Protein AF-A0A7S1BCP9-F1 (afdb_monomer)

Foldseek 3Di:
DPPQAQPLDDDPVVLQVVCCVPPVDDRLCFAAPQWFFCLLCCVFFVQDDVPGDIDGARSVLSSQSVLVLLLLVVQLLVQDPPNPPDVPVVVVVNNPFWDFLAFQQAAALDPDDDDTFTKIKGADPQKDFDPPLNVLVVVVSNHGHSPAAKEAQFWKGFPPWDWAAADPFKIQTLFTADCRMMIGTSNNSVVSNVPDHQHHRNRRSVRVLSNQLVPPDPPDHYHDDSVSCNPRPHNYMYTPAHRIYGPPPPDDPDDDPPDRPSVVDPPRIDGRHDDDD

pLDDT: mean 80.48, std 18.45, range [30.61, 98.31]

Nearest PDB structures (foldseek):
  7f67-assembly1_E  TM=5.103E-01  e=3.924E+00  Homo sapiens

Mean predicted aligned error: 8.77 Å

Secondary structure (DSSP, 8-state):
--TT-----S-HHHHHHHHHHHH-PSPGGGTB-SEE-GGGGTTT-TTS-TT---EEPPHHHHHHHHHHHHHHHHHHHHH-TT------HHHHTT-TT-EEEEEE-BPPSSTT--SPEEEEEEE-TTEEEPTTHHHHHHHHHHHSBTT-SEEEEEEEEETT--EEE-SSSEEEES--EEEEEEEE-HHHHHHHHHTPSB-SSHHHHHHHHHHHTTTT----SSBPPHHHHHT-SS-EEEESS-SEEE------S---TTS-GGGG--TTEEETT----

Solvent-accessible surface area (backbone atoms only — not comparable to full-atom values): 15565 Å² total; per-residue (Å²): 132,67,101,76,64,72,82,41,72,76,54,68,73,53,50,56,48,51,48,41,69,76,65,68,52,74,66,62,63,67,53,35,39,62,55,24,54,61,30,80,45,36,87,71,35,87,70,42,51,75,82,46,61,74,39,75,54,51,56,52,41,50,32,52,35,49,55,52,51,51,50,30,53,50,39,31,55,72,61,36,86,82,56,77,68,72,81,47,66,82,59,50,71,69,54,83,50,76,45,78,73,52,48,20,55,15,71,48,67,59,95,82,64,89,63,64,25,64,28,29,41,40,59,45,96,58,44,42,73,41,88,64,38,72,60,55,48,54,55,34,26,51,60,34,37,35,69,39,19,36,32,41,28,7,50,28,24,36,79,84,47,51,59,30,37,70,54,95,44,34,22,34,52,35,39,43,35,61,68,32,18,30,38,35,24,43,66,22,23,46,54,56,62,75,55,51,44,42,56,44,48,46,34,57,39,49,17,52,50,32,27,58,55,46,63,95,51,89,80,61,88,47,73,58,51,73,72,64,60,51,72,31,87,52,42,47,34,25,41,65,62,45,43,28,39,65,66,79,71,95,76,74,96,76,75,72,89,84,61,64,68,60,84,75,52,74,83,63,56,41,62,61,62,83,65,89,129

Radius of gyration: 18.68 Å; Cα contacts (8 Å, |Δi|>4): 471; chains: 1; bounding box: 44×47×50 Å

Sequence (277 aa):
WGEHAFDGLGGHGEFCRRLRTIHRLPDVSSLVEEKWCPSSLARFDRHIRKDAGRVPLSSSEQACALSHIFSWKGAASCLDPSTTAIWDPIRAEQYVRLCAAGYACGPALTSGASDPAPVCLIMEDDAVLCDRFCERLGALLRELPRDFHLCSLGYARPADAKTGEVSEHLVVPSFQWYLTGYLLSLAGARELLDSLPVVGPVDSWMGLKMYCNWKGRRLGQGKMLCNELKEMPFRCFAAKVPLCSQKLCQTATEGDSSMPTWRKKDTDITYSGGGEV

Organism: NCBI:txid216773

Structure (mmCIF, N/CA/C/O backbone):
data_AF-A0A7S1BCP9-F1
#
_entry.id   AF-A0A7S1BCP9-F1
#
loop_
_atom_site.group_PDB
_atom_site.id
_atom_site.type_symbol
_atom_site.label_atom_id
_atom_site.label_alt_id
_atom_site.label_comp_id
_atom_site.label_asym_id
_atom_site.label_entity_id
_atom_site.label_seq_id
_atom_site.pdbx_PDB_ins_code
_atom_site.Cartn_x
_atom_site.Cartn_y
_atom_site.Cartn_z
_atom_site.occupancy
_atom_site.B_iso_or_equiv
_atom_site.auth_seq_id
_atom_site.auth_comp_id
_atom_site.auth_asym_id
_atom_site.auth_atom_id
_atom_site.pdbx_PDB_model_num
ATOM 1 N N . TRP A 1 1 ? -12.754 -2.932 -19.612 1.00 44.44 1 TRP A N 1
ATOM 2 C CA . TRP A 1 1 ? -11.577 -2.059 -19.490 1.00 44.44 1 TRP A CA 1
ATOM 3 C C . TRP A 1 1 ? -11.975 -0.686 -19.992 1.00 44.44 1 TRP A C 1
ATOM 5 O O . TRP A 1 1 ? -12.304 -0.575 -21.164 1.00 44.44 1 TRP A O 1
ATOM 15 N N . GLY A 1 2 ? -12.083 0.317 -19.115 1.00 41.25 2 GLY A N 1
ATOM 16 C CA . GLY A 1 2 ? -12.258 1.696 -19.586 1.00 41.25 2 GLY A CA 1
ATOM 17 C C . GLY A 1 2 ? -11.031 2.120 -20.399 1.00 41.25 2 GLY A C 1
ATOM 18 O O . GLY A 1 2 ? -9.952 1.561 -20.197 1.00 41.25 2 GLY A O 1
ATOM 19 N N . GLU A 1 3 ? -11.165 3.107 -21.283 1.00 44.62 3 GLU A N 1
ATOM 20 C CA . GLU A 1 3 ? -10.085 3.622 -22.153 1.00 44.62 3 GLU A CA 1
ATOM 21 C C . GLU A 1 3 ? -8.851 4.165 -21.388 1.00 44.62 3 GLU A C 1
ATOM 23 O O . GLU A 1 3 ? -7.855 4.571 -21.986 1.00 44.62 3 GLU A O 1
ATOM 28 N N . HIS A 1 4 ? -8.901 4.153 -20.053 1.00 50.03 4 HIS A N 1
ATOM 29 C CA . HIS A 1 4 ? -7.911 4.703 -19.130 1.00 50.03 4 HIS A CA 1
ATOM 30 C C . HIS A 1 4 ? -7.068 3.647 -18.397 1.00 50.03 4 HIS A C 1
ATOM 32 O O . HIS A 1 4 ? -6.179 4.009 -17.631 1.00 50.03 4 HIS A O 1
ATOM 38 N N . ALA A 1 5 ? -7.326 2.350 -18.598 1.00 54.06 5 ALA A N 1
ATOM 39 C CA . ALA A 1 5 ? -6.517 1.299 -17.983 1.00 54.06 5 ALA A CA 1
ATOM 40 C C . ALA A 1 5 ? -5.217 1.055 -18.771 1.00 54.06 5 ALA A C 1
ATOM 42 O O . ALA A 1 5 ? -5.230 0.926 -19.996 1.00 54.06 5 ALA A O 1
ATOM 43 N N . PHE A 1 6 ? -4.091 0.969 -18.060 1.00 61.00 6 PHE A N 1
ATOM 44 C CA . PHE A 1 6 ? -2.795 0.622 -18.643 1.00 61.00 6 PHE A CA 1
ATOM 45 C C . PHE A 1 6 ? -2.647 -0.900 -18.679 1.00 61.00 6 PHE A C 1
ATOM 47 O O . PHE A 1 6 ? -2.355 -1.520 -17.663 1.00 61.00 6 PHE A O 1
ATOM 54 N N . ASP A 1 7 ? -2.840 -1.499 -19.850 1.00 61.69 7 ASP A N 1
ATOM 55 C CA . ASP A 1 7 ? -2.711 -2.946 -20.078 1.00 61.69 7 ASP A CA 1
ATOM 56 C C . ASP A 1 7 ? -1.250 -3.429 -20.168 1.00 61.69 7 ASP A C 1
ATOM 58 O O . ASP A 1 7 ? -0.987 -4.628 -20.242 1.00 61.69 7 ASP A O 1
ATOM 62 N N . GLY A 1 8 ? -0.282 -2.504 -20.163 1.00 60.25 8 GLY A N 1
ATOM 63 C CA . GLY A 1 8 ? 1.141 -2.816 -20.305 1.00 60.25 8 GLY A CA 1
ATOM 64 C C . GLY A 1 8 ? 1.513 -3.376 -21.683 1.00 60.25 8 GLY A C 1
ATOM 65 O O . GLY A 1 8 ? 2.642 -3.835 -21.856 1.00 60.25 8 GLY A O 1
ATOM 66 N N . LEU A 1 9 ? 0.594 -3.333 -22.654 1.00 62.31 9 LEU A N 1
ATOM 67 C CA . LEU A 1 9 ? 0.822 -3.792 -24.019 1.00 62.31 9 LEU A CA 1
ATOM 68 C C . LEU A 1 9 ? 1.512 -2.693 -24.843 1.00 62.31 9 LEU A C 1
ATOM 70 O O . LEU A 1 9 ? 1.230 -1.501 -24.698 1.00 62.31 9 LEU A O 1
ATOM 74 N N . GLY A 1 10 ? 2.421 -3.108 -25.727 1.00 64.25 10 GLY A N 1
ATOM 75 C CA . GLY A 1 10 ? 3.178 -2.216 -26.611 1.00 64.25 10 GLY A CA 1
ATOM 76 C C . GLY A 1 10 ? 4.605 -1.910 -26.138 1.00 64.25 10 GLY A C 1
ATOM 77 O O . GLY A 1 10 ? 5.044 -2.279 -25.047 1.00 64.25 10 GLY A O 1
ATOM 78 N N . GLY A 1 11 ? 5.378 -1.254 -27.007 1.00 70.75 11 GLY A N 1
ATOM 79 C CA . GLY A 1 11 ? 6.761 -0.876 -26.704 1.00 70.75 11 GLY A CA 1
ATOM 80 C C . GLY A 1 11 ? 6.838 0.259 -25.675 1.00 70.75 11 GLY A C 1
ATOM 81 O O . GLY A 1 11 ? 5.964 1.121 -25.624 1.00 70.75 11 GLY A O 1
ATOM 82 N N . HIS A 1 12 ? 7.924 0.329 -24.897 1.00 69.06 12 HIS A N 1
ATOM 83 C CA . HIS A 1 12 ? 8.125 1.368 -23.868 1.00 69.06 12 HIS A CA 1
ATOM 84 C C . HIS A 1 12 ? 7.915 2.805 -24.399 1.00 69.06 12 HIS A C 1
ATOM 86 O O . HIS A 1 12 ? 7.279 3.633 -23.751 1.00 69.06 12 HIS A O 1
ATOM 92 N N . GLY A 1 13 ? 8.368 3.098 -25.624 1.00 73.75 13 GLY A N 1
ATOM 93 C CA . GLY A 1 13 ? 8.164 4.410 -26.251 1.00 73.75 13 GLY A CA 1
ATOM 94 C C . GLY A 1 13 ? 6.701 4.735 -26.585 1.00 73.75 13 GLY A C 1
ATOM 95 O O . GLY A 1 13 ? 6.309 5.901 -26.545 1.00 73.75 13 GLY A O 1
ATOM 96 N N . GLU A 1 14 ? 5.884 3.729 -26.898 1.00 76.56 14 GLU A N 1
ATOM 97 C CA . GLU A 1 14 ? 4.445 3.888 -27.131 1.00 76.56 14 GLU A CA 1
ATOM 98 C C . GLU A 1 14 ? 3.704 4.132 -25.815 1.00 76.56 14 GLU A C 1
ATOM 100 O O . GLU A 1 14 ? 2.907 5.066 -25.721 1.00 76.56 14 GLU A O 1
ATOM 105 N N . PHE A 1 15 ? 4.041 3.361 -24.779 1.00 72.12 15 PHE A N 1
ATOM 106 C CA . PHE A 1 15 ? 3.524 3.536 -23.424 1.00 72.12 15 PHE A CA 1
ATOM 107 C C . PHE A 1 15 ? 3.773 4.957 -22.892 1.00 72.12 15 PHE A C 1
ATOM 109 O O . PHE A 1 15 ? 2.829 5.661 -22.524 1.00 72.12 15 PHE A O 1
ATOM 116 N N . CYS A 1 16 ? 5.020 5.436 -22.959 1.00 71.19 16 CYS A N 1
ATOM 117 C CA . CYS A 1 16 ? 5.377 6.799 -22.553 1.00 71.19 16 CYS A CA 1
ATOM 118 C C . CYS A 1 16 ? 4.638 7.869 -23.372 1.00 71.19 16 CYS A C 1
ATOM 120 O O . CYS A 1 16 ? 4.264 8.915 -22.839 1.00 71.19 16 CYS A O 1
ATOM 122 N N . ARG A 1 17 ? 4.389 7.618 -24.665 1.00 75.25 17 ARG A N 1
ATOM 123 C CA . ARG A 1 17 ? 3.616 8.531 -25.517 1.00 75.25 17 ARG A CA 1
ATOM 124 C C . ARG A 1 17 ? 2.150 8.594 -25.082 1.00 75.25 17 ARG A C 1
ATOM 126 O O . ARG A 1 17 ? 1.648 9.695 -24.878 1.00 75.25 17 ARG A O 1
ATOM 133 N N . ARG A 1 18 ? 1.495 7.442 -24.879 1.00 70.88 18 ARG A N 1
ATOM 134 C CA . ARG A 1 18 ? 0.101 7.355 -24.399 1.00 70.88 18 ARG A CA 1
ATOM 135 C C . ARG A 1 18 ? -0.071 8.075 -23.060 1.00 70.88 18 ARG A C 1
ATOM 137 O O . ARG A 1 18 ? -0.995 8.869 -22.915 1.00 70.88 18 ARG A O 1
ATOM 144 N N . LEU A 1 19 ? 0.861 7.884 -22.124 1.00 67.94 19 LEU A N 1
ATOM 145 C CA . LEU A 1 19 ? 0.853 8.556 -20.818 1.00 67.94 19 LEU A CA 1
ATOM 146 C C . LEU A 1 19 ? 0.903 10.082 -20.917 1.00 67.94 19 LEU A C 1
ATOM 148 O O . LEU A 1 19 ? 0.112 10.772 -20.269 1.00 67.94 19 LEU A O 1
ATOM 152 N N . ARG A 1 20 ? 1.810 10.614 -21.746 1.00 70.88 20 ARG A N 1
ATOM 153 C CA . ARG A 1 20 ? 1.927 12.063 -21.972 1.00 70.88 20 ARG A CA 1
ATOM 154 C C . ARG A 1 20 ? 0.659 12.634 -22.604 1.00 70.88 20 ARG A C 1
ATOM 156 O O . ARG A 1 20 ? 0.224 13.714 -22.212 1.00 70.88 20 ARG A O 1
ATOM 163 N N . THR A 1 21 ? 0.057 11.907 -23.545 1.00 72.12 21 THR A N 1
ATOM 164 C CA . THR A 1 21 ? -1.160 12.337 -24.244 1.00 72.12 21 THR A CA 1
ATOM 165 C C . THR A 1 21 ? -2.391 12.330 -23.337 1.00 72.12 21 THR A C 1
ATOM 167 O O . THR A 1 21 ? -3.118 13.320 -23.320 1.00 72.12 21 THR A O 1
ATOM 170 N N . ILE A 1 22 ? -2.625 11.256 -22.576 1.00 65.75 22 ILE A N 1
ATOM 171 C CA . ILE A 1 22 ? -3.868 11.080 -21.804 1.00 65.75 22 ILE A CA 1
ATOM 172 C C . ILE A 1 22 ? -3.882 11.973 -20.559 1.00 65.75 22 ILE A C 1
ATOM 174 O O . ILE A 1 22 ? -4.882 12.627 -20.278 1.00 65.75 22 ILE A O 1
ATOM 178 N N . HIS A 1 23 ? -2.772 12.044 -19.824 1.00 60.66 23 HIS A N 1
ATOM 179 C CA . HIS A 1 23 ? -2.782 12.626 -18.478 1.00 60.66 23 HIS A CA 1
ATOM 180 C C . HIS A 1 23 ? -1.991 13.933 -18.345 1.00 60.66 23 HIS A C 1
ATOM 182 O O . HIS A 1 23 ? -1.899 14.465 -17.239 1.00 60.66 23 HIS A O 1
ATOM 188 N N . ARG A 1 24 ? -1.413 14.457 -19.442 1.00 67.00 24 ARG A N 1
ATOM 189 C CA . ARG A 1 24 ? -0.558 15.667 -19.445 1.00 67.00 24 ARG A CA 1
ATOM 190 C C . ARG A 1 24 ? 0.496 15.647 -18.329 1.00 67.00 24 ARG A C 1
ATOM 192 O O . ARG A 1 24 ? 0.769 16.666 -17.697 1.00 67.00 24 ARG A O 1
ATOM 199 N N . LEU A 1 25 ? 1.020 14.461 -18.031 1.00 63.34 25 LEU A N 1
ATOM 200 C CA . LEU A 1 25 ? 1.879 14.269 -16.870 1.00 63.34 25 LEU A CA 1
ATOM 201 C C . LEU A 1 25 ? 3.230 14.951 -17.082 1.00 63.34 25 LEU A C 1
ATOM 203 O O . LEU A 1 25 ? 3.698 15.019 -18.224 1.00 63.34 25 LEU A O 1
ATOM 207 N N . PRO A 1 26 ? 3.890 15.380 -15.989 1.00 59.81 26 PRO A N 1
ATOM 208 C CA . PRO A 1 26 ? 5.333 15.571 -16.011 1.00 59.81 26 PRO A CA 1
ATOM 209 C C . PRO A 1 26 ? 6.037 14.277 -16.448 1.00 59.81 26 PRO A C 1
ATOM 211 O O . PRO A 1 26 ? 5.415 13.218 -16.575 1.00 59.81 26 PRO A O 1
ATOM 214 N N . ASP A 1 27 ? 7.337 14.378 -16.712 1.00 76.56 27 ASP A N 1
ATOM 215 C CA . ASP A 1 27 ? 8.140 13.250 -17.173 1.00 76.56 27 ASP A CA 1
ATOM 216 C C . ASP A 1 27 ? 7.914 12.001 -16.301 1.00 76.56 27 ASP A C 1
ATOM 218 O O . ASP A 1 27 ? 7.985 12.074 -15.078 1.00 76.56 27 ASP A O 1
ATOM 222 N N . VAL A 1 28 ? 7.604 10.857 -16.924 1.00 77.31 28 VAL A N 1
ATOM 223 C CA . VAL A 1 28 ? 7.225 9.609 -16.223 1.00 77.31 28 VAL A CA 1
ATOM 224 C C . VAL A 1 28 ? 8.327 9.172 -15.256 1.00 77.31 28 VAL A C 1
ATOM 226 O O . VAL A 1 28 ? 8.036 8.640 -14.184 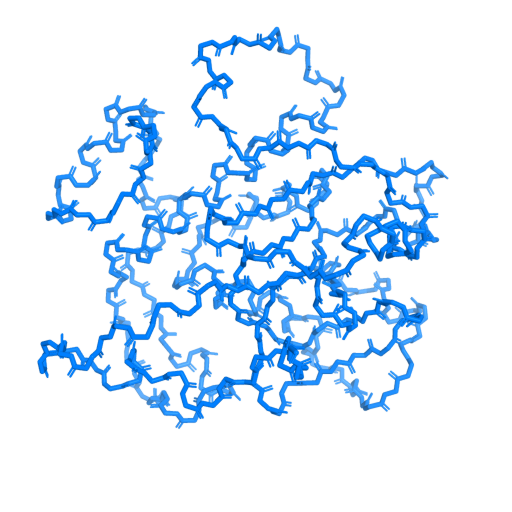1.00 77.31 28 VAL A O 1
ATOM 229 N N . SER A 1 29 ? 9.576 9.485 -15.605 1.00 82.19 29 SER A N 1
ATOM 230 C CA . SER A 1 29 ? 10.770 9.285 -14.783 1.00 82.19 29 SER A CA 1
ATOM 231 C C . SER A 1 29 ? 10.690 9.962 -13.405 1.00 82.19 29 SER A C 1
ATOM 233 O O . SER A 1 29 ? 11.281 9.472 -12.447 1.00 82.19 29 SER A O 1
ATOM 235 N N . SER A 1 30 ? 9.918 11.049 -13.264 1.00 88.38 30 SER A N 1
ATOM 236 C CA . SER A 1 30 ? 9.714 11.732 -11.983 1.00 88.38 30 SER A CA 1
ATOM 237 C C . SER A 1 30 ? 8.709 11.015 -11.078 1.00 88.38 30 SER A C 1
ATOM 239 O O . SER A 1 30 ? 8.555 11.388 -9.918 1.00 88.38 30 SER A O 1
ATOM 241 N N . LEU A 1 31 ? 7.964 10.043 -11.610 1.00 91.56 31 LEU A N 1
ATOM 242 C CA . LEU A 1 31 ? 6.971 9.258 -10.875 1.00 91.56 31 LEU A CA 1
ATOM 243 C C . LEU A 1 31 ? 7.470 7.836 -10.612 1.00 91.56 31 LEU A C 1
ATOM 245 O O . LEU A 1 31 ? 7.206 7.286 -9.545 1.00 91.56 31 LEU A O 1
ATOM 249 N N . VAL A 1 32 ? 8.186 7.240 -11.568 1.00 93.75 32 VAL A N 1
ATOM 250 C CA . VAL A 1 32 ? 8.685 5.864 -11.492 1.00 93.75 32 VAL A CA 1
ATOM 251 C C . VAL A 1 32 ? 10.101 5.798 -12.064 1.00 93.75 32 VAL A C 1
ATOM 253 O O . VAL A 1 32 ? 10.341 6.221 -13.192 1.00 93.75 32 VAL A O 1
ATOM 256 N N . GLU A 1 33 ? 11.037 5.228 -11.305 1.00 94.31 33 GLU A N 1
ATOM 257 C CA . GLU A 1 33 ? 12.408 4.998 -11.764 1.00 94.31 33 GLU A CA 1
ATOM 258 C C . GLU A 1 33 ? 12.450 3.944 -12.877 1.00 94.31 33 GLU A C 1
ATOM 260 O O . GLU A 1 33 ? 11.966 2.821 -12.725 1.00 94.31 33 GLU A O 1
ATOM 265 N N . GLU A 1 34 ? 13.139 4.262 -13.971 1.00 90.75 34 GLU A N 1
ATOM 266 C CA . GLU A 1 34 ? 13.304 3.340 -15.101 1.00 90.75 34 GLU A CA 1
ATOM 267 C C . GLU A 1 34 ? 14.157 2.117 -14.753 1.00 90.75 34 GLU A C 1
ATOM 269 O O . GLU A 1 34 ? 14.047 1.069 -15.393 1.00 90.75 34 GLU A O 1
ATOM 274 N N . LYS A 1 35 ? 15.055 2.251 -13.770 1.00 93.56 35 LYS A N 1
ATOM 275 C CA . LYS A 1 35 ? 15.983 1.193 -13.364 1.00 93.56 35 LYS A CA 1
ATOM 276 C C . LYS A 1 35 ? 16.048 1.070 -11.856 1.00 93.56 35 LYS A C 1
ATOM 278 O O . LYS A 1 35 ? 16.258 2.056 -11.155 1.00 93.56 35 LYS A O 1
ATOM 283 N N . TRP A 1 36 ? 16.040 -0.155 -11.356 1.00 94.44 36 TRP A N 1
ATOM 284 C CA . TRP A 1 36 ? 16.063 -0.437 -9.922 1.00 94.44 36 TRP A CA 1
ATOM 285 C C . TRP A 1 36 ? 17.054 -1.548 -9.588 1.00 94.44 36 TRP A C 1
ATOM 287 O O . TRP A 1 36 ? 17.560 -2.220 -10.482 1.00 94.44 36 TRP A O 1
ATOM 297 N N . CYS A 1 37 ? 17.385 -1.707 -8.308 1.00 94.25 37 CYS A N 1
ATOM 298 C CA . CYS A 1 37 ? 18.379 -2.674 -7.849 1.00 94.25 37 CYS A CA 1
ATOM 299 C C . CYS A 1 37 ? 17.695 -3.838 -7.106 1.00 94.25 37 CYS A C 1
ATOM 301 O O . CYS A 1 37 ? 17.315 -3.655 -5.943 1.00 94.25 37 CYS A O 1
ATOM 303 N N . PRO A 1 38 ? 17.551 -5.030 -7.722 1.00 92.00 38 PRO A N 1
ATOM 304 C CA . PRO A 1 38 ? 16.869 -6.162 -7.099 1.00 92.00 38 PRO A CA 1
ATOM 305 C C . PRO A 1 38 ? 17.535 -6.626 -5.814 1.00 92.00 38 PRO A C 1
ATOM 307 O O . PRO A 1 38 ? 16.846 -7.047 -4.896 1.00 92.00 38 PRO A O 1
ATOM 310 N N . SER A 1 39 ? 18.857 -6.472 -5.689 1.00 91.69 39 SER A N 1
ATOM 311 C CA . SER A 1 39 ? 19.604 -6.870 -4.489 1.00 91.69 39 SER A CA 1
ATOM 312 C C . SER A 1 39 ? 19.131 -6.181 -3.200 1.00 91.69 39 SER A C 1
ATOM 314 O O . SER A 1 39 ? 19.361 -6.715 -2.116 1.00 91.69 39 SER A O 1
ATOM 316 N N . SER A 1 40 ? 18.393 -5.067 -3.292 1.00 89.31 40 SER A N 1
ATOM 317 C CA . SER A 1 40 ? 17.693 -4.457 -2.148 1.00 89.31 40 SER A CA 1
ATOM 318 C C . SER A 1 40 ? 16.667 -5.392 -1.487 1.00 89.31 40 SER A C 1
ATOM 320 O O . SER A 1 40 ? 16.414 -5.280 -0.289 1.00 89.31 40 SER A O 1
ATOM 322 N N . LEU A 1 41 ? 16.138 -6.356 -2.243 1.00 90.38 41 LEU A N 1
ATOM 323 C CA . LEU A 1 41 ? 15.190 -7.375 -1.801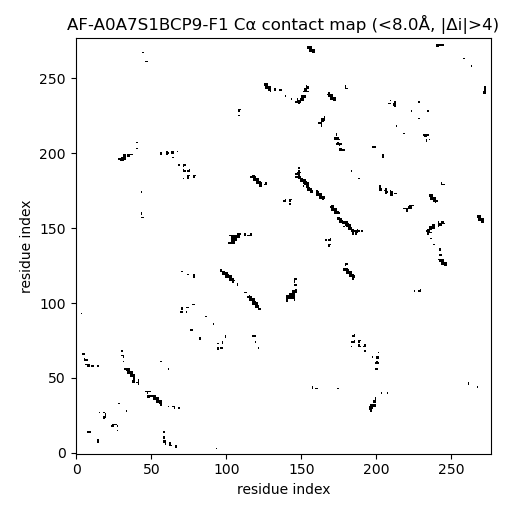 1.00 90.38 41 LEU A CA 1
ATOM 324 C C . LEU A 1 41 ? 15.858 -8.701 -1.417 1.00 90.38 41 LEU A C 1
ATOM 326 O O . LEU A 1 41 ? 15.166 -9.610 -0.973 1.00 90.38 41 LEU A O 1
ATOM 330 N N . ALA A 1 42 ? 17.187 -8.830 -1.510 1.00 88.81 42 ALA A N 1
ATOM 331 C CA . ALA A 1 42 ? 17.896 -10.093 -1.246 1.00 88.81 42 ALA A CA 1
ATOM 332 C C . ALA A 1 42 ? 17.729 -10.630 0.192 1.00 88.81 42 ALA A C 1
ATOM 334 O O . ALA A 1 42 ? 18.171 -11.734 0.506 1.00 88.81 42 ALA A O 1
ATOM 335 N N . ARG A 1 43 ? 17.141 -9.832 1.092 1.00 86.00 43 ARG A N 1
ATOM 336 C CA . ARG A 1 43 ? 16.741 -10.256 2.437 1.00 86.00 43 ARG A CA 1
ATOM 337 C C . ARG A 1 43 ? 15.404 -11.008 2.459 1.00 86.00 43 ARG A C 1
ATOM 339 O O . ARG A 1 43 ? 15.210 -11.798 3.370 1.00 86.00 43 ARG A O 1
ATOM 346 N N . PHE A 1 44 ? 14.512 -10.729 1.516 1.00 86.44 44 PHE A N 1
ATOM 347 C CA . PHE A 1 44 ? 13.138 -11.242 1.466 1.00 86.44 44 PHE A CA 1
ATOM 348 C C . PHE A 1 44 ? 12.934 -12.266 0.349 1.00 86.44 44 PHE A C 1
ATOM 350 O O . PHE A 1 44 ? 11.983 -13.034 0.394 1.00 86.44 44 PHE A O 1
ATOM 357 N N . ASP A 1 45 ? 13.836 -12.290 -0.632 1.00 85.00 45 ASP A N 1
ATOM 358 C CA . ASP A 1 45 ? 13.835 -13.245 -1.733 1.00 85.00 45 ASP A CA 1
ATOM 359 C C . ASP A 1 45 ? 15.222 -13.891 -1.850 1.00 85.00 45 ASP A C 1
ATOM 361 O O . ASP A 1 45 ? 16.220 -13.239 -2.183 1.00 85.00 45 ASP A O 1
ATOM 365 N N . ARG A 1 46 ? 15.289 -15.198 -1.565 1.00 84.06 46 ARG A N 1
ATOM 366 C CA . ARG A 1 46 ? 16.539 -15.976 -1.587 1.00 84.06 46 ARG A CA 1
ATOM 367 C C . ARG A 1 46 ? 17.064 -16.227 -3.001 1.00 84.06 46 ARG A C 1
ATOM 369 O O . ARG A 1 46 ? 18.219 -16.624 -3.157 1.00 84.06 46 ARG A O 1
ATOM 376 N N . HIS A 1 47 ? 16.226 -16.049 -4.017 1.00 83.56 47 HIS A N 1
ATOM 377 C CA . HIS A 1 47 ? 16.568 -16.260 -5.419 1.00 83.56 47 HIS A CA 1
ATOM 378 C C . HIS A 1 47 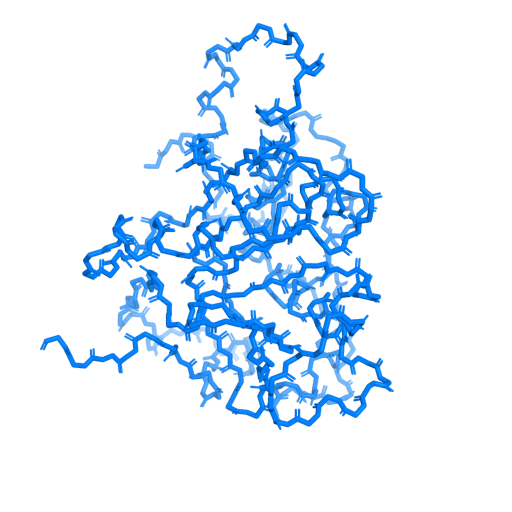? 17.172 -15.011 -6.062 1.00 83.56 47 HIS A C 1
ATOM 380 O O . HIS A 1 47 ? 17.789 -15.104 -7.129 1.00 83.56 47 HIS A O 1
ATOM 386 N N . ILE A 1 48 ? 17.065 -13.853 -5.407 1.00 83.88 48 ILE A N 1
ATOM 387 C CA . ILE A 1 48 ? 17.714 -12.633 -5.867 1.00 83.88 48 ILE A CA 1
ATOM 388 C C . ILE A 1 48 ? 19.223 -12.718 -5.662 1.00 83.88 48 ILE A C 1
ATOM 390 O O . ILE A 1 48 ? 19.759 -12.895 -4.565 1.00 83.88 48 ILE A O 1
ATOM 394 N N . ARG A 1 49 ? 19.934 -12.505 -6.765 1.00 82.19 49 ARG A N 1
ATOM 395 C CA . ARG A 1 49 ? 21.384 -12.360 -6.778 1.00 82.19 49 ARG A CA 1
ATOM 396 C C . ARG A 1 49 ? 21.806 -11.110 -6.004 1.00 82.19 49 ARG A C 1
ATOM 398 O O . ARG A 1 49 ? 21.430 -9.994 -6.357 1.00 82.19 49 ARG A O 1
ATOM 405 N N . LYS A 1 50 ? 22.641 -11.289 -4.976 1.00 83.00 50 LYS A N 1
ATOM 406 C CA . LYS A 1 50 ? 23.188 -10.184 -4.163 1.00 83.00 50 LYS A CA 1
ATOM 407 C C . LYS A 1 50 ? 24.069 -9.226 -4.969 1.00 83.00 50 LYS A C 1
ATOM 409 O O . LYS A 1 50 ? 24.188 -8.063 -4.608 1.00 83.00 50 LYS A O 1
ATOM 414 N N . ASP A 1 51 ? 24.658 -9.715 -6.055 1.00 81.12 51 ASP A N 1
ATOM 415 C CA . ASP A 1 51 ? 25.487 -8.964 -6.997 1.00 81.12 51 ASP A CA 1
ATOM 416 C C . ASP A 1 51 ? 24.694 -8.418 -8.198 1.00 81.12 51 ASP A C 1
ATOM 418 O O . ASP A 1 51 ? 25.287 -7.923 -9.156 1.00 81.12 51 ASP A O 1
ATOM 422 N N . ALA A 1 52 ? 23.357 -8.500 -8.176 1.00 82.88 52 ALA A N 1
ATOM 423 C CA . ALA A 1 52 ? 22.532 -7.933 -9.233 1.00 82.88 52 ALA A CA 1
ATOM 424 C C . ALA A 1 52 ? 22.726 -6.410 -9.300 1.00 82.88 52 ALA A C 1
ATOM 426 O O . ALA A 1 52 ? 22.445 -5.691 -8.338 1.00 82.88 52 ALA A O 1
ATOM 427 N N . GLY A 1 53 ? 23.190 -5.930 -10.457 1.00 89.94 53 GLY A N 1
ATOM 428 C CA . GLY A 1 53 ? 23.233 -4.506 -10.777 1.00 89.94 53 GLY A CA 1
ATOM 429 C C . GLY A 1 53 ? 21.838 -3.912 -11.000 1.00 89.94 53 GLY A C 1
ATOM 430 O O . GLY A 1 53 ? 20.814 -4.576 -10.821 1.00 89.94 53 GLY A O 1
ATOM 431 N N . ARG A 1 54 ? 21.790 -2.646 -11.434 1.00 93.69 54 ARG A N 1
ATOM 432 C CA . ARG A 1 54 ? 20.521 -2.002 -11.800 1.00 93.69 54 ARG A CA 1
ATOM 433 C C . ARG A 1 54 ? 19.916 -2.685 -13.030 1.00 93.69 54 ARG A C 1
ATOM 435 O O . ARG A 1 54 ? 20.578 -2.800 -14.059 1.00 93.69 54 ARG A O 1
ATOM 442 N N . VAL A 1 55 ? 18.652 -3.081 -12.936 1.00 91.50 55 VAL A N 1
ATOM 443 C CA . VAL A 1 55 ? 17.873 -3.687 -14.024 1.00 91.50 55 VAL A CA 1
ATOM 444 C C . VAL A 1 55 ? 16.753 -2.740 -14.453 1.00 91.50 55 VAL A C 1
ATOM 446 O O . VAL A 1 55 ? 16.256 -1.988 -13.612 1.00 91.50 55 VAL A O 1
ATOM 449 N N . PRO A 1 56 ? 16.339 -2.756 -15.731 1.00 91.25 56 PRO A N 1
ATOM 450 C CA . PRO A 1 56 ? 15.185 -1.982 -16.169 1.00 91.25 56 PRO A CA 1
ATOM 451 C C . PRO A 1 56 ? 13.895 -2.476 -15.502 1.00 91.25 56 PRO A C 1
ATOM 453 O O . PRO A 1 56 ? 13.719 -3.677 -15.258 1.00 91.25 56 PRO A O 1
ATOM 456 N N . LEU A 1 57 ? 12.993 -1.543 -15.217 1.00 89.69 57 LEU A N 1
ATOM 457 C CA . LEU A 1 57 ? 11.615 -1.828 -14.841 1.00 89.69 57 LEU A CA 1
ATOM 458 C C . LEU A 1 57 ? 10.822 -2.163 -16.111 1.00 89.69 57 LEU A C 1
ATOM 460 O O . LEU A 1 57 ? 10.896 -1.429 -17.096 1.00 89.69 57 LEU A O 1
ATOM 464 N N . SER A 1 58 ? 10.093 -3.274 -16.114 1.00 87.25 58 SER A N 1
ATOM 465 C CA . SER A 1 58 ? 9.262 -3.682 -17.253 1.00 87.25 58 SER A CA 1
ATOM 466 C C . SER A 1 58 ? 8.078 -2.730 -17.451 1.00 87.25 58 SER A C 1
ATOM 468 O O . SER A 1 58 ? 7.661 -2.044 -16.517 1.00 87.25 58 SER A O 1
ATOM 470 N N . SER A 1 59 ? 7.505 -2.700 -18.658 1.00 82.88 59 SER A N 1
ATOM 471 C CA . SER A 1 59 ? 6.321 -1.875 -18.948 1.00 82.88 59 SER A CA 1
ATOM 472 C C . SER A 1 59 ? 5.135 -2.222 -18.041 1.00 82.88 59 SER A C 1
ATOM 474 O O . SER A 1 59 ? 4.444 -1.319 -17.584 1.00 82.88 59 SER A O 1
ATOM 476 N N . SER A 1 60 ? 4.923 -3.505 -17.727 1.00 84.50 60 SER A N 1
ATOM 477 C CA . SER A 1 60 ? 3.853 -3.940 -16.819 1.00 84.50 60 SER A CA 1
ATOM 478 C C . SER A 1 60 ? 4.092 -3.475 -15.378 1.00 84.50 60 SER A C 1
ATOM 480 O O . SER A 1 60 ? 3.172 -2.971 -14.741 1.00 84.50 60 SER A O 1
ATOM 482 N N . GLU A 1 61 ? 5.330 -3.559 -14.878 1.00 89.75 61 GLU A N 1
ATOM 483 C CA . GLU A 1 61 ? 5.694 -3.032 -13.552 1.00 89.75 61 GLU A CA 1
ATOM 484 C C . GLU A 1 61 ? 5.521 -1.497 -13.492 1.00 89.75 61 GLU A C 1
ATOM 486 O O . GLU A 1 61 ? 4.994 -0.973 -12.510 1.00 89.75 61 GLU A O 1
ATOM 491 N N . GLN A 1 62 ? 5.899 -0.771 -14.554 1.00 89.06 62 GLN A N 1
ATOM 492 C CA . GLN A 1 62 ? 5.678 0.679 -14.671 1.00 89.06 62 GLN A CA 1
ATOM 493 C C . GLN A 1 62 ? 4.185 1.036 -14.690 1.00 89.06 62 GLN A C 1
ATOM 495 O O . GLN A 1 62 ? 3.757 1.947 -13.982 1.00 89.06 62 GLN A O 1
ATOM 500 N N . ALA A 1 63 ? 3.386 0.318 -15.482 1.00 85.44 63 ALA A N 1
ATOM 501 C CA . ALA A 1 63 ? 1.941 0.507 -15.576 1.00 85.44 63 ALA A CA 1
ATOM 502 C C . ALA A 1 63 ? 1.248 0.276 -14.226 1.00 85.44 63 ALA A C 1
ATOM 504 O O . ALA A 1 63 ? 0.434 1.099 -13.802 1.00 85.44 63 ALA A O 1
ATOM 505 N N . CYS A 1 64 ? 1.625 -0.797 -13.525 1.00 90.12 64 CYS A N 1
ATOM 506 C CA . CYS A 1 64 ? 1.146 -1.095 -12.179 1.00 90.12 64 CYS A CA 1
ATOM 507 C C . CYS A 1 64 ? 1.483 0.051 -11.210 1.00 90.12 64 CYS A C 1
ATOM 509 O 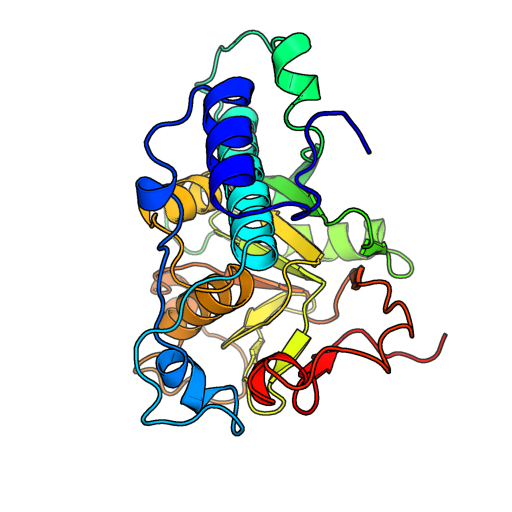O . CYS A 1 64 ? 0.585 0.613 -10.581 1.00 90.12 64 CYS A O 1
ATOM 511 N N . ALA A 1 65 ? 2.749 0.485 -11.162 1.00 93.06 65 ALA A N 1
ATOM 512 C CA . ALA A 1 65 ? 3.173 1.591 -10.305 1.00 93.06 65 ALA A CA 1
ATOM 513 C C . ALA A 1 65 ? 2.383 2.880 -10.573 1.00 93.06 65 ALA A C 1
ATOM 515 O O . ALA A 1 65 ? 1.873 3.501 -9.641 1.00 93.06 65 ALA A O 1
ATOM 516 N N . LEU A 1 66 ? 2.218 3.259 -11.842 1.00 89.31 66 LEU A N 1
ATOM 517 C CA . LEU A 1 66 ? 1.459 4.452 -12.213 1.00 89.31 66 LEU A CA 1
ATOM 518 C C . LEU A 1 66 ? -0.016 4.349 -11.817 1.00 89.31 66 LEU A C 1
ATOM 520 O O . LEU A 1 66 ? -0.554 5.315 -11.279 1.00 89.31 66 LEU A O 1
ATOM 524 N N . SER A 1 67 ? -0.655 3.192 -12.010 1.00 88.50 67 SER A N 1
ATOM 525 C CA . SER A 1 67 ? -2.040 2.952 -11.577 1.00 88.50 67 SER A CA 1
ATOM 526 C C . SER A 1 67 ? -2.226 3.211 -10.073 1.00 88.50 67 SER A C 1
ATOM 528 O O . SER A 1 67 ? -3.151 3.922 -9.660 1.00 88.50 67 SER A O 1
ATOM 530 N N . HIS A 1 68 ? -1.301 2.725 -9.239 1.00 93.62 68 HIS A N 1
ATOM 531 C CA . HIS A 1 68 ? -1.332 2.997 -7.801 1.00 93.62 68 HIS A CA 1
ATOM 532 C C . HIS A 1 68 ? -1.061 4.469 -7.482 1.00 93.62 68 HIS A C 1
ATOM 534 O O . HIS A 1 68 ? -1.798 5.050 -6.688 1.00 93.62 68 HIS A O 1
ATOM 540 N N . ILE A 1 69 ? -0.093 5.113 -8.142 1.00 92.62 69 ILE A N 1
ATOM 541 C CA . ILE A 1 69 ? 0.180 6.550 -7.967 1.00 92.62 69 ILE A CA 1
ATOM 542 C C . ILE A 1 69 ? -1.063 7.391 -8.281 1.00 92.62 69 ILE A C 1
ATOM 544 O O . ILE A 1 69 ? -1.387 8.317 -7.534 1.00 92.62 69 ILE A O 1
ATOM 548 N N . PHE A 1 70 ? -1.794 7.074 -9.353 1.00 88.12 70 PHE A N 1
ATOM 549 C CA . PHE A 1 70 ? -3.054 7.753 -9.667 1.00 88.12 70 PHE A CA 1
ATOM 550 C C . PHE A 1 70 ? -4.129 7.500 -8.622 1.00 88.12 70 PHE A C 1
ATOM 552 O O . PHE A 1 70 ? -4.842 8.433 -8.255 1.00 88.12 70 PHE A O 1
ATOM 559 N N . SER A 1 71 ? -4.190 6.284 -8.087 1.00 89.56 71 SER A N 1
ATOM 560 C CA . SER A 1 71 ? -5.088 5.957 -6.981 1.00 89.56 71 SER A CA 1
ATOM 561 C C . SER A 1 71 ? -4.739 6.760 -5.718 1.00 89.56 71 SER A C 1
ATOM 563 O O . SER A 1 71 ? -5.634 7.259 -5.042 1.00 89.56 71 SER A O 1
ATOM 565 N N . TRP A 1 72 ? -3.451 6.978 -5.422 1.00 93.38 72 TRP A N 1
ATOM 566 C CA . TRP A 1 72 ? -3.010 7.811 -4.294 1.00 93.38 72 TRP A CA 1
ATOM 567 C C . TRP A 1 72 ? -3.358 9.286 -4.497 1.00 93.38 72 TRP A C 1
ATOM 569 O O . TRP A 1 72 ? -3.842 9.929 -3.569 1.00 93.38 72 TRP A O 1
ATOM 579 N N . LYS A 1 73 ? -3.176 9.820 -5.713 1.00 89.56 73 LYS A N 1
ATOM 580 C CA . LYS A 1 73 ? -3.611 11.186 -6.058 1.00 89.56 73 LYS A CA 1
ATOM 581 C C . LYS A 1 73 ? -5.117 11.345 -5.885 1.00 89.56 73 LYS A C 1
ATOM 583 O O . LYS A 1 73 ? -5.551 12.293 -5.239 1.00 89.56 73 LYS A O 1
ATOM 588 N N . GLY A 1 74 ? -5.897 10.394 -6.398 1.00 85.50 74 GLY A N 1
ATOM 589 C CA . GLY A 1 74 ? -7.343 10.371 -6.210 1.00 85.50 74 GLY A CA 1
ATOM 590 C C . GLY A 1 74 ? -7.726 10.328 -4.731 1.00 85.50 74 GLY A C 1
ATOM 591 O O . GLY A 1 74 ? -8.603 11.078 -4.311 1.00 85.50 74 GLY A O 1
ATOM 592 N N . ALA A 1 75 ? -7.040 9.510 -3.924 1.00 89.62 75 ALA A N 1
ATOM 593 C CA . ALA A 1 75 ? -7.318 9.387 -2.492 1.00 89.62 75 ALA A CA 1
ATOM 594 C C . ALA A 1 75 ? -7.027 10.695 -1.761 1.00 89.62 75 ALA A C 1
ATOM 596 O O . ALA A 1 75 ? -7.848 11.146 -0.968 1.00 89.62 75 ALA A O 1
ATOM 597 N N . ALA A 1 76 ? -5.894 11.332 -2.067 1.00 90.19 76 ALA A N 1
ATOM 598 C CA . ALA A 1 76 ? -5.550 12.631 -1.513 1.00 90.19 76 ALA A CA 1
ATOM 599 C C . ALA A 1 76 ? -6.613 13.681 -1.864 1.00 90.19 76 ALA A C 1
ATOM 601 O O . ALA A 1 76 ? -7.084 14.377 -0.975 1.00 90.19 76 ALA A O 1
ATOM 602 N N . SER A 1 77 ? -7.051 13.753 -3.125 1.00 86.06 77 SER A N 1
ATOM 603 C CA . SER A 1 77 ? -8.088 14.702 -3.544 1.00 86.06 77 SER A CA 1
ATOM 604 C C . SER A 1 77 ? -9.457 14.428 -2.914 1.00 86.06 77 SER A C 1
ATOM 606 O O . SER A 1 77 ? -10.145 15.373 -2.552 1.00 86.06 77 SER A O 1
ATOM 608 N N . CYS A 1 78 ? -9.860 13.162 -2.767 1.00 84.62 78 CYS A N 1
ATOM 609 C CA . CYS A 1 78 ? -11.174 12.808 -2.215 1.00 84.62 78 CYS A CA 1
ATOM 610 C C . CYS A 1 78 ? -11.251 12.951 -0.691 1.00 84.62 78 CYS A C 1
ATOM 612 O O . CYS A 1 78 ? -12.322 13.219 -0.156 1.00 84.62 78 CYS A O 1
ATOM 614 N N . LEU A 1 79 ? -10.141 12.720 0.015 1.00 88.25 79 LEU A N 1
ATOM 615 C CA . LEU A 1 79 ? -10.099 12.758 1.479 1.00 88.25 79 LEU A CA 1
ATOM 616 C C . LEU A 1 79 ? -9.729 14.141 2.032 1.00 88.25 79 LEU A C 1
ATOM 618 O O . LEU A 1 79 ? -9.862 14.355 3.235 1.00 88.25 79 LEU A O 1
ATOM 622 N N . ASP A 1 80 ? -9.240 15.061 1.197 1.00 88.12 80 ASP A N 1
ATOM 623 C CA . ASP A 1 80 ? -8.842 16.402 1.620 1.00 88.12 80 ASP A CA 1
ATOM 624 C C . ASP A 1 80 ? -10.052 17.352 1.694 1.00 88.12 80 ASP A C 1
ATOM 626 O O . ASP A 1 80 ? -10.568 17.767 0.654 1.00 88.12 80 ASP A O 1
ATOM 630 N N . PRO A 1 81 ? -10.482 17.769 2.901 1.00 80.19 81 PRO A N 1
ATOM 631 C CA . PRO A 1 81 ? -11.648 18.633 3.070 1.00 80.19 81 PRO A CA 1
ATOM 632 C C . PRO A 1 81 ? -11.439 20.049 2.514 1.00 80.19 81 PRO A C 1
ATOM 634 O O . PRO A 1 81 ? -12.410 20.772 2.308 1.00 80.19 81 PRO A O 1
ATOM 637 N N . SER A 1 82 ? -10.187 20.465 2.281 1.00 81.25 82 SER A N 1
ATOM 638 C CA . SER A 1 82 ? -9.874 21.758 1.663 1.00 81.25 82 SER A CA 1
ATOM 639 C C . SER A 1 82 ? -10.036 21.746 0.142 1.00 81.25 82 SER A C 1
ATOM 641 O O . SER A 1 82 ? -10.087 22.807 -0.485 1.00 81.25 82 SER A O 1
ATOM 643 N N . THR A 1 83 ? -10.156 20.560 -0.460 1.00 71.88 83 THR A N 1
ATOM 644 C CA . THR A 1 83 ? -10.389 20.420 -1.892 1.00 71.88 83 THR A CA 1
ATOM 645 C C . THR A 1 83 ? -11.846 20.767 -2.189 1.00 71.88 83 THR A C 1
ATOM 647 O O . THR A 1 83 ? -12.733 19.924 -2.172 1.00 71.88 83 THR A O 1
ATOM 650 N N . THR A 1 84 ? -12.094 22.038 -2.505 1.00 49.81 84 THR A N 1
ATOM 651 C CA . THR A 1 84 ? -13.376 22.536 -3.036 1.00 49.81 84 THR A CA 1
ATOM 652 C C . THR A 1 84 ? -13.578 22.191 -4.509 1.00 49.81 84 THR A C 1
ATOM 654 O O . THR A 1 84 ? -14.525 22.683 -5.125 1.00 49.81 84 THR A O 1
ATOM 657 N N . ALA A 1 85 ? -12.674 21.396 -5.099 1.00 51.00 85 ALA A N 1
ATOM 658 C CA . ALA A 1 85 ? -12.744 21.033 -6.499 1.00 51.00 85 ALA A CA 1
ATOM 659 C C . ALA A 1 85 ? -14.102 20.385 -6.756 1.00 51.00 85 ALA A C 1
ATOM 661 O O . ALA A 1 85 ? -14.386 19.293 -6.265 1.00 51.00 85 ALA A O 1
ATOM 662 N N . ILE A 1 86 ? -14.932 21.105 -7.515 1.00 45.03 86 ILE A N 1
ATOM 663 C CA . ILE A 1 86 ? -16.139 20.585 -8.141 1.00 45.03 86 ILE A CA 1
ATOM 664 C C . ILE A 1 86 ? -15.733 19.236 -8.706 1.00 45.03 86 ILE A C 1
ATOM 666 O O . ILE A 1 86 ? -14.798 19.167 -9.507 1.00 45.03 86 ILE A O 1
ATOM 670 N N . TRP A 1 87 ? -16.362 18.184 -8.192 1.00 46.66 87 TRP A N 1
ATOM 671 C CA . TRP A 1 87 ? -16.171 16.819 -8.641 1.00 46.66 87 TRP A CA 1
ATOM 672 C C . TRP A 1 87 ? -16.478 16.821 -10.140 1.00 46.66 87 TRP A C 1
ATOM 674 O O . TRP A 1 87 ? -17.640 16.826 -10.531 1.00 46.66 87 TRP A O 1
ATOM 684 N N . ASP A 1 88 ? -15.446 16.993 -10.967 1.00 47.62 88 ASP A N 1
ATOM 685 C CA . ASP A 1 88 ? -15.579 17.082 -12.414 1.00 47.62 88 ASP A CA 1
ATOM 686 C C . ASP A 1 88 ? -15.863 15.657 -12.884 1.00 47.62 88 ASP A C 1
ATOM 688 O O . ASP A 1 88 ? -14.956 14.820 -12.819 1.00 47.62 88 ASP A O 1
ATOM 692 N N . PRO A 1 89 ? -17.098 15.342 -13.310 1.00 42.47 89 PRO A N 1
ATOM 693 C CA . PRO A 1 89 ? -17.479 13.977 -13.653 1.00 42.47 89 PRO A CA 1
ATOM 694 C C . PRO A 1 89 ? -16.592 13.411 -14.769 1.00 42.47 89 PRO A C 1
ATOM 696 O O . PRO A 1 89 ? -16.279 12.225 -14.768 1.00 42.47 89 PRO A O 1
ATOM 699 N N . ILE A 1 90 ? -16.093 14.284 -15.654 1.00 45.47 90 ILE A N 1
ATOM 700 C CA . ILE A 1 90 ? -15.213 13.930 -16.774 1.00 45.47 90 ILE A CA 1
ATOM 701 C C . ILE A 1 90 ? -13.819 13.523 -16.269 1.00 45.47 90 ILE A C 1
ATOM 703 O O . ILE A 1 90 ? -13.155 12.677 -16.865 1.00 45.47 90 ILE A O 1
ATOM 707 N N . ARG A 1 91 ? -13.363 14.086 -15.142 1.00 49.84 91 ARG A N 1
ATOM 708 C CA . ARG A 1 91 ? -12.132 13.649 -14.463 1.00 49.84 91 ARG A CA 1
ATOM 709 C C . ARG A 1 91 ? -12.378 12.456 -13.545 1.00 49.84 91 ARG A C 1
ATOM 711 O O . ARG A 1 91 ? -11.495 11.617 -13.428 1.00 49.84 91 ARG A O 1
ATOM 718 N N . ALA A 1 92 ? -13.548 12.346 -12.920 1.00 44.50 92 ALA A N 1
ATOM 719 C CA . ALA A 1 92 ? -13.895 11.243 -12.022 1.00 44.50 92 ALA A CA 1
ATOM 720 C C . ALA A 1 92 ? -13.918 9.881 -12.744 1.00 44.50 92 ALA A C 1
ATOM 722 O O . ALA A 1 92 ? -13.439 8.891 -12.190 1.00 44.50 92 ALA A O 1
ATOM 723 N N . GLU A 1 93 ? -14.355 9.843 -14.008 1.00 43.66 93 GLU A N 1
ATOM 724 C CA . GLU A 1 93 ? -14.286 8.649 -14.869 1.00 43.66 93 GLU A CA 1
ATOM 725 C C . GLU A 1 93 ? -12.847 8.182 -15.175 1.00 43.66 93 GLU A C 1
ATOM 727 O O . GLU A 1 93 ? -12.624 7.023 -15.527 1.00 43.66 93 GLU A O 1
ATOM 732 N N . GLN A 1 94 ? -11.839 9.038 -14.972 1.00 48.16 94 GLN A N 1
ATOM 733 C CA . GLN A 1 94 ? -10.424 8.679 -15.138 1.00 48.16 94 GLN A CA 1
ATOM 734 C C . GLN A 1 94 ? -9.798 8.078 -13.868 1.00 48.16 94 GLN A C 1
ATOM 736 O O . GLN A 1 94 ? -8.707 7.513 -13.939 1.00 48.16 94 GLN A O 1
ATOM 741 N N . TYR A 1 95 ? -10.472 8.162 -12.713 1.00 50.53 95 TYR A N 1
ATOM 742 C CA . TYR A 1 95 ? -9.951 7.742 -11.401 1.00 50.53 95 TYR A CA 1
ATOM 743 C C . TYR A 1 95 ? -10.801 6.641 -10.733 1.00 50.53 95 TYR A C 1
ATOM 745 O O . TYR A 1 95 ? -10.837 6.558 -9.506 1.00 50.53 95 TYR A O 1
ATOM 753 N N . VAL A 1 96 ? -11.471 5.788 -11.525 1.00 47.94 96 VAL A N 1
ATOM 754 C CA . VAL A 1 96 ? -12.520 4.795 -11.153 1.00 47.94 96 VAL A CA 1
ATOM 755 C C . VAL A 1 96 ? -12.036 3.632 -10.252 1.00 47.94 96 VAL A C 1
ATOM 757 O O . VAL A 1 96 ? -12.397 2.477 -10.433 1.00 47.94 96 VAL A O 1
ATOM 760 N N . ARG A 1 97 ? -11.219 3.890 -9.231 1.00 55.34 97 ARG A N 1
ATOM 761 C CA . ARG A 1 97 ? -10.833 2.894 -8.210 1.00 55.34 97 ARG A CA 1
ATOM 762 C C . ARG A 1 97 ? -11.079 3.361 -6.774 1.00 55.34 97 ARG A C 1
ATOM 764 O O . ARG A 1 97 ? -10.582 2.740 -5.843 1.00 55.34 97 ARG A O 1
ATOM 771 N N . LEU A 1 98 ? -11.812 4.459 -6.584 1.00 57.22 98 LEU A N 1
ATOM 772 C CA . LEU A 1 98 ? -11.880 5.158 -5.305 1.00 57.22 98 LEU A CA 1
ATOM 773 C C . LEU A 1 98 ? -13.292 5.244 -4.733 1.00 57.22 98 LEU A C 1
ATOM 775 O O . LEU A 1 98 ? -14.124 6.006 -5.216 1.00 57.22 98 LEU A O 1
ATOM 779 N N . CYS A 1 99 ? -13.506 4.534 -3.626 1.00 60.16 99 CYS A N 1
ATOM 780 C CA . CYS A 1 99 ? -14.644 4.734 -2.736 1.00 60.16 99 CYS A CA 1
ATOM 781 C C . CYS A 1 99 ? -14.131 5.068 -1.329 1.00 60.16 99 CYS A C 1
ATOM 783 O O . CYS A 1 99 ? -13.231 4.398 -0.809 1.00 60.16 99 CYS A O 1
ATOM 785 N N . ALA A 1 100 ? -14.712 6.088 -0.690 1.00 64.81 100 ALA A N 1
ATOM 786 C CA . ALA A 1 100 ? -14.593 6.236 0.756 1.00 64.81 100 ALA A CA 1
ATOM 787 C C . ALA A 1 100 ? -15.336 5.057 1.404 1.00 64.81 100 ALA A C 1
ATOM 789 O O . ALA A 1 100 ? -16.532 4.883 1.180 1.00 64.81 100 ALA A O 1
ATOM 790 N N . ALA A 1 101 ? -14.623 4.212 2.149 1.00 71.88 101 ALA A N 1
ATOM 791 C CA . ALA A 1 101 ? -15.166 2.944 2.655 1.00 71.88 101 ALA A CA 1
ATOM 792 C C . ALA A 1 101 ? -15.670 3.023 4.105 1.00 71.88 101 ALA A C 1
ATOM 794 O O . ALA A 1 101 ? -16.234 2.058 4.618 1.00 71.88 101 ALA A O 1
ATOM 795 N N . GLY A 1 102 ? -15.459 4.157 4.775 1.00 89.06 102 GLY A N 1
ATOM 796 C CA . GLY A 1 102 ? -15.829 4.372 6.169 1.00 89.06 102 GLY A CA 1
ATOM 797 C C . GLY A 1 102 ? -14.789 5.211 6.903 1.00 89.06 102 GLY A C 1
ATOM 798 O O . GLY A 1 102 ? -14.117 6.050 6.298 1.00 89.06 102 GLY A O 1
ATOM 799 N N . TYR A 1 103 ? -14.652 4.958 8.204 1.00 95.31 103 TYR A N 1
ATOM 800 C CA . TYR A 1 103 ? -13.752 5.693 9.086 1.00 95.31 103 TYR A CA 1
ATOM 801 C C . TYR A 1 103 ? -12.887 4.740 9.910 1.00 95.31 103 TYR A C 1
ATOM 803 O O . TYR A 1 103 ? -13.381 3.744 10.433 1.00 95.31 103 TYR A O 1
ATOM 811 N N . ALA A 1 104 ? -11.604 5.065 10.049 1.00 96.44 104 ALA A N 1
ATOM 812 C CA . ALA A 1 104 ? -10.722 4.456 11.032 1.00 96.44 104 ALA A CA 1
ATOM 813 C C . ALA A 1 104 ? -11.036 5.049 12.413 1.00 96.44 104 ALA A C 1
ATOM 815 O O . ALA A 1 104 ? -10.894 6.257 12.620 1.00 96.44 104 ALA A O 1
ATOM 816 N N . CYS A 1 105 ? -11.477 4.205 13.346 1.00 96.31 105 CYS A N 1
ATOM 817 C CA . CYS A 1 105 ? -11.989 4.620 14.657 1.00 96.31 105 CYS A CA 1
ATOM 818 C C . CYS A 1 105 ? -11.061 4.249 15.823 1.00 96.31 105 CYS A C 1
ATOM 820 O O . CYS A 1 105 ? -11.351 4.596 16.969 1.00 96.31 105 CYS A O 1
ATOM 822 N N . GLY A 1 106 ? -9.960 3.546 15.553 1.00 94.81 106 GLY A N 1
ATOM 823 C CA . GLY A 1 106 ? -9.016 3.114 16.573 1.00 94.81 106 GLY A CA 1
ATOM 824 C C . GLY A 1 106 ? -8.297 4.280 17.267 1.00 94.81 106 GLY A C 1
ATOM 825 O O . GLY A 1 106 ? -8.343 5.435 16.812 1.00 94.81 106 GLY A O 1
ATOM 826 N N . PRO A 1 107 ? -7.610 4.002 18.390 1.00 93.06 107 PRO A N 1
ATOM 827 C CA . PRO A 1 107 ? -6.845 5.009 19.116 1.00 93.06 107 PRO A CA 1
ATOM 828 C C . PRO A 1 107 ? -5.759 5.613 18.218 1.00 93.06 107 PRO A C 1
ATOM 830 O O . PRO A 1 107 ? -5.040 4.882 17.542 1.00 93.06 107 PRO A O 1
ATOM 833 N N . ALA A 1 108 ? -5.620 6.942 18.223 1.00 93.31 108 ALA A N 1
ATOM 834 C CA . ALA A 1 108 ? -4.501 7.595 17.552 1.00 93.31 108 ALA A CA 1
ATOM 835 C C . ALA A 1 108 ? -3.188 7.200 18.221 1.00 93.31 108 ALA A C 1
ATOM 837 O O . ALA A 1 108 ? -3.102 7.108 19.450 1.00 93.31 108 ALA A O 1
ATOM 838 N N . LEU A 1 109 ? -2.159 7.015 17.407 1.00 91.25 109 LEU A N 1
ATOM 839 C CA . LEU A 1 109 ? -0.808 6.792 17.891 1.00 91.25 109 LEU A CA 1
ATOM 840 C C . LEU A 1 109 ? -0.198 8.116 18.354 1.00 91.25 109 LEU A C 1
ATOM 842 O O . LEU A 1 109 ? 0.385 8.191 19.432 1.00 91.25 109 LEU A O 1
ATOM 846 N N . THR A 1 110 ? -0.376 9.180 17.582 1.00 87.31 110 THR A N 1
ATOM 847 C CA . THR A 1 110 ? 0.169 10.512 17.854 1.00 87.31 110 THR A CA 1
ATOM 848 C C . THR A 1 110 ? -0.882 11.455 18.442 1.00 87.31 110 THR A C 1
ATOM 850 O O . THR A 1 110 ? -2.079 11.370 18.160 1.00 87.31 110 THR A O 1
ATOM 853 N N . SER A 1 111 ? -0.443 12.368 19.310 1.00 73.50 111 SER A N 1
ATOM 854 C CA . SER A 1 111 ? -1.300 13.406 19.888 1.00 73.50 111 SER A CA 1
ATOM 855 C C . SER A 1 111 ? -1.711 14.400 18.799 1.00 73.50 111 SER A C 1
ATOM 857 O O . SER A 1 111 ? -0.863 15.147 18.318 1.00 73.50 111 SER A O 1
ATOM 859 N N . GLY A 1 112 ? -2.987 14.416 18.404 1.00 70.50 112 GLY A N 1
ATOM 860 C CA . GLY A 1 112 ? -3.490 15.386 17.420 1.00 70.50 112 GLY A CA 1
ATOM 861 C C . GLY A 1 112 ? -4.775 14.979 16.704 1.00 70.50 112 GLY A C 1
ATOM 862 O O . GLY A 1 112 ? -5.545 15.847 16.311 1.00 70.50 112 GLY A O 1
ATOM 863 N N . ALA A 1 113 ? -5.055 13.681 16.583 1.00 73.81 113 ALA A N 1
ATOM 864 C CA . ALA A 1 113 ? -6.326 13.214 16.038 1.00 73.81 113 ALA A CA 1
ATOM 865 C C . ALA A 1 113 ? -7.315 12.930 17.178 1.00 73.81 113 ALA A C 1
ATOM 867 O O . ALA A 1 113 ? -7.044 12.075 18.029 1.00 73.81 113 ALA A O 1
ATOM 868 N N . SER A 1 114 ? -8.460 13.612 17.200 1.00 74.00 114 SER A N 1
ATOM 869 C CA . SER A 1 114 ? -9.590 13.300 18.092 1.00 74.00 114 SER A CA 1
ATOM 870 C C . SER A 1 114 ? -10.657 12.462 17.393 1.00 74.00 114 SER A C 1
ATOM 872 O O . SER A 1 114 ? -11.199 11.542 18.001 1.00 74.00 114 SER A O 1
ATOM 874 N N . ASP A 1 115 ? -10.891 12.731 16.110 1.00 86.56 115 ASP A N 1
ATOM 875 C CA . ASP A 1 115 ? -12.061 12.233 15.391 1.00 86.56 115 ASP A CA 1
ATOM 876 C C . ASP A 1 115 ? -11.707 11.032 14.502 1.00 86.56 115 ASP A C 1
ATOM 878 O O . ASP A 1 115 ? -10.560 10.916 14.053 1.00 86.56 115 ASP A O 1
ATOM 882 N N . PRO A 1 116 ? -12.662 10.125 14.224 1.00 90.69 116 PRO A N 1
ATOM 883 C CA . PRO A 1 116 ? -12.462 9.064 13.247 1.00 90.69 116 PRO A CA 1
ATOM 884 C C . PRO A 1 116 ? -12.006 9.621 11.895 1.00 90.69 116 PRO A C 1
ATOM 886 O O . PRO A 1 116 ? -12.564 10.596 11.392 1.00 90.69 116 PRO A O 1
ATOM 889 N N . ALA A 1 117 ? -11.001 8.994 11.287 1.00 91.31 117 ALA A N 1
ATOM 890 C CA . ALA A 1 117 ? -10.426 9.482 10.037 1.00 91.31 117 ALA A CA 1
ATOM 891 C C . ALA A 1 117 ? -11.064 8.781 8.832 1.00 91.31 117 ALA A C 1
ATOM 893 O O . ALA A 1 117 ? -11.111 7.548 8.828 1.00 91.31 117 ALA A O 1
ATOM 894 N N . PRO A 1 118 ? -11.535 9.511 7.805 1.00 93.75 118 PRO A N 1
ATOM 895 C CA . PRO A 1 118 ? -12.072 8.885 6.605 1.00 93.75 118 PRO A CA 1
ATOM 896 C C . PRO A 1 118 ? -10.981 8.080 5.893 1.00 93.75 118 PRO A C 1
ATOM 898 O O . PRO A 1 118 ? -9.807 8.466 5.878 1.00 93.75 118 PRO A O 1
ATOM 901 N N . VAL A 1 119 ? -11.372 6.956 5.294 1.00 94.31 119 VAL A N 1
ATOM 902 C CA . VAL A 1 119 ? -10.447 6.061 4.587 1.00 94.31 119 VAL A CA 1
ATOM 903 C C . VAL A 1 119 ? -10.898 5.817 3.158 1.00 94.31 119 VAL A C 1
ATOM 905 O O . VAL A 1 119 ? -12.090 5.672 2.883 1.00 94.31 119 VAL A O 1
ATOM 908 N N . CYS A 1 120 ? -9.935 5.710 2.251 1.00 94.69 120 CYS A N 1
ATOM 909 C CA . CYS A 1 120 ? -10.166 5.235 0.898 1.00 94.69 120 CYS A CA 1
ATOM 910 C C . CYS A 1 120 ? -9.816 3.748 0.802 1.00 94.69 120 CYS A C 1
ATOM 912 O O . CYS A 1 120 ? -8.728 3.348 1.214 1.00 94.69 120 CYS A O 1
ATOM 914 N N . LEU A 1 121 ? -10.725 2.945 0.249 1.00 95.19 121 LEU A N 1
ATOM 915 C CA . LEU A 1 121 ? -10.441 1.570 -0.152 1.00 95.19 121 LEU A CA 1
ATOM 916 C C . LEU A 1 121 ? -9.958 1.557 -1.602 1.00 95.19 121 LEU A C 1
ATOM 918 O O . LEU A 1 121 ? -10.665 2.032 -2.488 1.00 95.19 121 LEU A O 1
ATOM 922 N N . ILE A 1 122 ? -8.775 0.986 -1.826 1.00 94.06 122 ILE A N 1
ATOM 923 C CA . ILE A 1 122 ? -8.195 0.760 -3.150 1.00 94.06 122 ILE A CA 1
ATOM 924 C C . ILE A 1 122 ? -8.098 -0.747 -3.363 1.00 94.06 122 ILE A C 1
ATOM 926 O O . ILE A 1 122 ? -7.601 -1.463 -2.493 1.00 94.06 122 ILE A O 1
ATOM 930 N N . MET A 1 123 ? -8.579 -1.220 -4.512 1.00 92.38 123 MET A N 1
ATOM 931 C CA . MET A 1 123 ? -8.560 -2.632 -4.893 1.00 92.38 123 MET A CA 1
ATOM 932 C C . MET A 1 123 ? -8.150 -2.804 -6.354 1.00 92.38 123 MET A C 1
ATOM 934 O O . MET A 1 123 ? -8.425 -1.943 -7.196 1.00 92.38 123 MET A O 1
ATOM 938 N N . GLU A 1 124 ? -7.497 -3.922 -6.643 1.00 90.12 124 GLU A N 1
ATOM 939 C CA . GLU A 1 124 ? -7.305 -4.409 -8.005 1.00 90.12 124 GLU A CA 1
ATOM 940 C C . GLU A 1 124 ? -8.618 -4.989 -8.551 1.00 90.12 124 GLU A C 1
ATOM 942 O O . GLU A 1 124 ? -9.514 -5.387 -7.806 1.00 90.12 124 GLU A O 1
ATOM 947 N N . ASP A 1 125 ? -8.763 -4.987 -9.872 1.00 86.06 125 ASP A N 1
ATOM 948 C CA . ASP A 1 125 ? -9.970 -5.432 -10.572 1.00 86.06 125 ASP A CA 1
ATOM 949 C C . ASP A 1 125 ? -10.142 -6.957 -10.584 1.00 86.06 125 ASP A C 1
ATOM 951 O O . ASP A 1 125 ? -11.246 -7.456 -10.798 1.00 86.06 125 ASP A O 1
ATOM 955 N N . ASP A 1 126 ? -9.073 -7.695 -10.304 1.00 85.88 126 ASP A N 1
ATOM 956 C CA . ASP A 1 126 ? -9.050 -9.146 -10.129 1.00 85.88 126 ASP A CA 1
ATOM 957 C C . ASP A 1 126 ? -9.071 -9.573 -8.648 1.00 85.88 126 ASP A C 1
ATOM 959 O O . ASP A 1 126 ? -8.878 -10.755 -8.334 1.00 85.88 126 ASP A O 1
ATOM 963 N N . ALA A 1 127 ? -9.338 -8.636 -7.733 1.00 89.69 127 ALA A N 1
ATOM 964 C CA . ALA A 1 127 ? -9.477 -8.932 -6.318 1.00 89.69 127 ALA A CA 1
ATOM 965 C C . ALA A 1 127 ? -10.752 -9.745 -6.039 1.00 89.69 127 ALA A C 1
ATOM 967 O O . ALA A 1 127 ? -11.873 -9.347 -6.360 1.00 89.69 127 ALA A O 1
ATOM 968 N N . VAL A 1 128 ? -10.584 -10.877 -5.362 1.00 92.12 128 VAL A N 1
ATOM 969 C CA . VAL A 1 128 ? -11.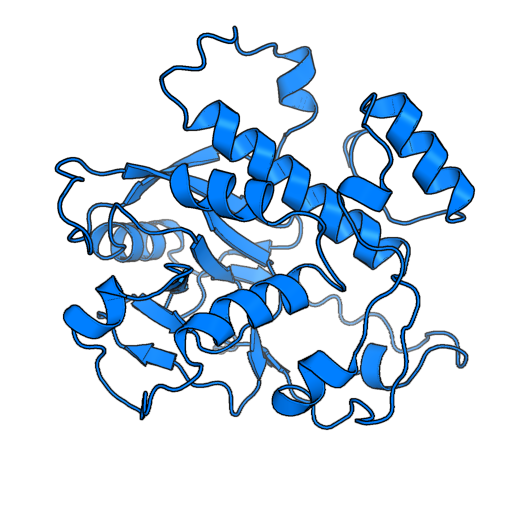661 -11.732 -4.864 1.00 92.12 128 VAL A CA 1
ATOM 970 C C . VAL A 1 128 ? -11.868 -11.432 -3.384 1.00 92.12 128 VAL A C 1
ATOM 972 O O . VAL A 1 128 ? -10.948 -11.568 -2.576 1.00 92.12 128 VAL A O 1
ATOM 975 N N . LEU A 1 129 ? -13.074 -10.996 -3.022 1.00 92.88 129 LEU A N 1
ATOM 976 C CA . LEU A 1 129 ? -13.432 -10.714 -1.632 1.00 92.88 129 LEU A CA 1
ATOM 977 C C . LEU A 1 129 ? -13.617 -12.017 -0.853 1.00 92.88 129 LEU A C 1
ATOM 979 O O . LEU A 1 129 ? -14.197 -12.973 -1.360 1.00 92.88 129 LEU A O 1
ATOM 983 N N . CYS A 1 130 ? -13.156 -12.037 0.394 1.00 91.94 130 CYS A N 1
ATOM 984 C CA . CYS A 1 130 ? -13.431 -13.140 1.307 1.00 91.94 130 CYS A CA 1
ATOM 985 C C . CYS A 1 130 ? -14.882 -13.133 1.816 1.00 91.94 130 CYS A C 1
ATOM 987 O O . CYS A 1 130 ? -15.589 -12.119 1.759 1.00 91.94 130 CYS A O 1
ATOM 989 N N . ASP A 1 131 ? -15.285 -14.241 2.432 1.00 90.56 131 ASP A N 1
ATOM 990 C CA . ASP A 1 131 ? -16.545 -14.313 3.160 1.00 90.56 131 ASP A CA 1
ATOM 991 C C . ASP A 1 131 ? -16.627 -13.273 4.276 1.00 90.56 131 ASP A C 1
ATOM 993 O O . ASP A 1 131 ? -15.656 -12.980 4.986 1.00 90.56 131 ASP A O 1
ATOM 997 N N . ARG A 1 132 ? -17.838 -12.730 4.451 1.00 94.69 132 ARG A N 1
ATOM 998 C CA . ARG A 1 132 ? -18.153 -11.705 5.458 1.00 94.69 132 ARG A CA 1
ATOM 999 C C . ARG A 1 132 ? -17.241 -10.475 5.351 1.00 94.69 132 ARG A C 1
ATOM 1001 O O . ARG A 1 132 ? -16.982 -9.815 6.357 1.00 94.69 132 ARG A O 1
ATOM 1008 N N . PHE A 1 133 ? -16.783 -10.139 4.138 1.00 94.06 133 PHE A N 1
ATOM 1009 C CA . PHE A 1 133 ? -15.887 -9.009 3.867 1.00 94.06 133 PHE A CA 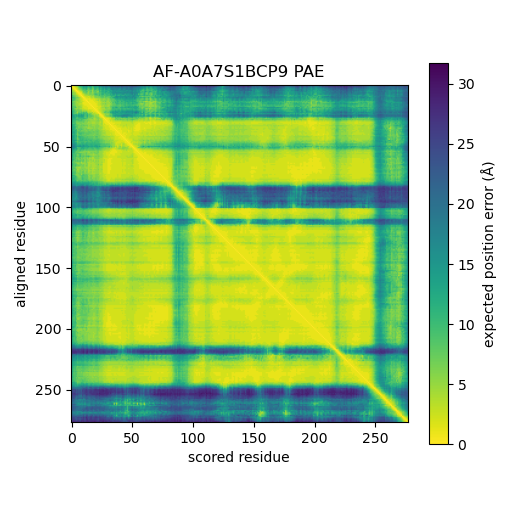1
ATOM 1010 C C . PHE A 1 133 ? -16.298 -7.726 4.599 1.00 94.06 133 PHE A C 1
ATOM 1012 O O . PHE A 1 133 ? -15.495 -7.161 5.335 1.00 94.06 133 PHE A O 1
ATOM 1019 N N . CYS A 1 134 ? -17.553 -7.287 4.451 1.00 94.31 134 CYS A N 1
ATOM 1020 C CA . CYS A 1 134 ? -18.035 -6.041 5.054 1.00 94.31 134 CYS A CA 1
ATOM 1021 C C . CYS A 1 134 ? -17.965 -6.057 6.586 1.00 94.31 134 CYS A C 1
ATOM 1023 O O . CYS A 1 134 ? -17.563 -5.071 7.199 1.00 94.31 134 CYS A O 1
ATOM 1025 N N . GLU A 1 135 ? -18.324 -7.178 7.212 1.00 95.69 135 GLU A N 1
ATOM 1026 C CA . GLU A 1 135 ? -18.277 -7.320 8.667 1.00 95.69 135 GLU A CA 1
ATOM 1027 C C . GLU A 1 135 ? -16.833 -7.309 9.177 1.00 95.69 135 GLU A C 1
ATOM 1029 O O . GLU A 1 135 ? -16.503 -6.579 10.114 1.00 95.69 135 GLU A O 1
ATOM 1034 N N . ARG A 1 136 ? -15.955 -8.073 8.518 1.00 96.94 136 ARG A N 1
ATOM 1035 C CA . ARG A 1 136 ? -14.528 -8.149 8.852 1.00 96.94 136 ARG A CA 1
ATOM 1036 C C . ARG A 1 136 ? -13.834 -6.807 8.642 1.00 96.94 136 ARG A C 1
ATOM 1038 O O . ARG A 1 136 ? -13.024 -6.406 9.474 1.00 96.94 136 ARG A O 1
ATOM 1045 N N . LEU A 1 137 ? -14.186 -6.085 7.579 1.00 96.88 137 LEU A N 1
ATOM 1046 C CA . LEU A 1 137 ? -13.705 -4.729 7.330 1.00 96.88 137 LEU A CA 1
ATOM 1047 C C . LEU A 1 137 ? -14.190 -3.773 8.425 1.00 96.88 137 LEU A C 1
ATOM 1049 O O . LEU A 1 137 ? -13.399 -2.995 8.948 1.00 96.88 137 LEU A O 1
ATOM 1053 N N . GLY A 1 138 ? -15.457 -3.867 8.834 1.00 96.69 138 GLY A N 1
ATOM 1054 C CA . GLY A 1 138 ? -16.000 -3.074 9.938 1.00 96.69 138 GLY A CA 1
ATOM 1055 C C . GLY A 1 138 ? -15.327 -3.363 11.285 1.00 96.69 138 GLY A C 1
ATOM 1056 O O . GLY A 1 138 ? -15.124 -2.450 12.084 1.00 96.69 138 GLY A O 1
ATOM 1057 N N . ALA A 1 139 ? -14.950 -4.615 11.558 1.00 97.56 139 ALA A N 1
ATOM 1058 C CA . ALA A 1 139 ? -14.150 -4.972 12.732 1.00 97.56 139 ALA A CA 1
ATOM 1059 C C . ALA A 1 139 ? -12.736 -4.378 12.663 1.00 97.56 139 ALA A C 1
ATOM 1061 O O . ALA A 1 139 ? -12.302 -3.720 13.606 1.00 97.56 139 ALA A O 1
ATOM 1062 N N . LEU A 1 140 ? -12.071 -4.507 11.514 1.00 98.06 140 LEU A N 1
ATOM 1063 C CA . LEU A 1 140 ? -10.752 -3.928 11.269 1.00 98.06 140 LEU A CA 1
ATOM 1064 C C . LEU A 1 140 ? -10.744 -2.400 11.445 1.00 98.06 140 LEU A C 1
ATOM 1066 O O . LEU A 1 140 ? -9.876 -1.864 12.129 1.00 98.06 140 LEU A O 1
ATOM 1070 N N . LEU A 1 141 ? -11.720 -1.689 10.869 1.00 97.50 141 LEU A N 1
ATOM 1071 C CA . LEU A 1 141 ? -11.825 -0.225 10.937 1.00 97.50 141 LEU A CA 1
ATOM 1072 C C . LEU A 1 141 ? -12.026 0.300 12.365 1.00 97.50 141 LEU A C 1
ATOM 1074 O O . LEU A 1 141 ? -11.543 1.385 12.692 1.00 97.50 141 LEU A O 1
ATOM 1078 N N . ARG A 1 142 ? -12.691 -0.473 13.234 1.00 97.56 142 ARG A N 1
ATOM 1079 C CA . ARG A 1 142 ? -12.840 -0.133 14.659 1.00 97.56 142 ARG A CA 1
ATOM 1080 C C . ARG A 1 142 ? -11.511 -0.151 15.413 1.00 97.56 142 ARG A C 1
ATOM 1082 O O . ARG A 1 142 ? -11.356 0.594 16.375 1.00 97.56 142 ARG A O 1
ATOM 1089 N N . GLU A 1 143 ? -10.569 -0.980 14.979 1.00 97.31 143 GLU A N 1
ATOM 1090 C CA . GLU A 1 143 ? -9.261 -1.144 15.620 1.00 97.31 143 GLU A CA 1
ATOM 1091 C C . GLU A 1 143 ? -8.163 -0.300 14.965 1.00 97.31 143 GLU A C 1
ATOM 1093 O O . GLU A 1 143 ? -7.200 0.080 15.631 1.00 97.31 143 GLU A O 1
ATOM 1098 N N . LEU A 1 144 ? -8.308 0.010 13.673 1.00 97.69 144 LEU A N 1
ATOM 1099 C CA . LEU A 1 144 ? -7.318 0.736 12.884 1.00 97.69 144 LEU A CA 1
ATOM 1100 C C . LEU A 1 144 ? -7.072 2.141 13.460 1.00 97.69 144 LEU A C 1
ATOM 1102 O O . LEU A 1 144 ? -8.020 2.930 13.536 1.00 97.69 144 LEU A O 1
ATOM 1106 N N . PRO A 1 145 ? -5.824 2.493 13.834 1.00 96.88 145 PRO A N 1
ATOM 1107 C CA . PRO A 1 145 ? -5.510 3.824 14.335 1.00 96.88 145 PRO A CA 1
ATOM 1108 C C . PRO A 1 145 ? -5.920 4.906 13.347 1.00 96.88 145 PRO A C 1
ATOM 1110 O O . PRO A 1 145 ? -5.577 4.838 12.172 1.00 96.88 145 PRO A O 1
ATOM 1113 N N . ARG A 1 146 ? -6.620 5.935 13.821 1.00 94.75 146 ARG A N 1
ATOM 1114 C CA . ARG A 1 146 ? -7.109 7.041 12.977 1.00 94.75 146 ARG A CA 1
ATOM 1115 C C . ARG A 1 146 ? -6.008 7.875 12.308 1.00 94.75 146 ARG A C 1
ATOM 1117 O O . ARG A 1 146 ? -6.275 8.580 11.348 1.00 94.75 146 ARG A O 1
ATOM 1124 N N . ASP A 1 147 ? -4.766 7.776 12.768 1.00 94.94 147 ASP A N 1
ATOM 1125 C CA . ASP A 1 147 ? -3.597 8.425 12.168 1.00 94.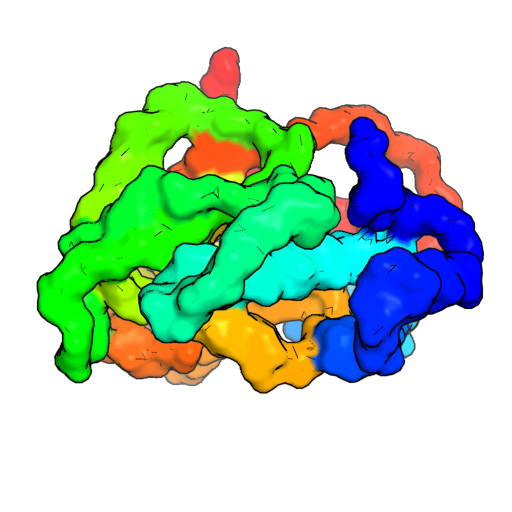94 147 ASP A CA 1
ATOM 1126 C C . ASP A 1 147 ? -2.693 7.450 11.387 1.00 94.94 147 ASP A C 1
ATOM 1128 O O . ASP A 1 147 ? -1.521 7.755 11.148 1.00 94.94 147 ASP A O 1
ATOM 1132 N N . PHE A 1 148 ? -3.209 6.283 10.974 1.00 96.81 148 PHE A N 1
ATOM 1133 C CA . PHE A 1 148 ? -2.502 5.343 10.094 1.00 96.81 148 PHE A CA 1
ATOM 1134 C C . PHE A 1 148 ? -2.147 5.963 8.734 1.00 96.81 148 PHE A C 1
ATOM 1136 O O . PHE A 1 148 ? -2.736 6.957 8.314 1.00 96.81 148 PHE A O 1
ATOM 1143 N N . HIS A 1 149 ? -1.200 5.358 8.016 1.00 97.69 149 HIS A N 1
ATOM 1144 C CA . HIS A 1 149 ? -0.902 5.699 6.623 1.00 97.69 149 HIS A CA 1
ATOM 1145 C C . HIS A 1 149 ? -1.568 4.711 5.660 1.00 97.69 149 HIS A C 1
ATOM 1147 O O . HIS A 1 149 ? -2.354 5.115 4.807 1.00 97.69 149 HIS A O 1
ATOM 1153 N N . LEU A 1 150 ? -1.290 3.415 5.818 1.00 98.06 150 LEU A N 1
ATOM 1154 C CA . LEU A 1 150 ? -1.766 2.358 4.923 1.00 98.06 150 LEU A CA 1
ATOM 1155 C C . LEU A 1 150 ? -2.170 1.116 5.724 1.00 98.06 150 LEU A C 1
ATOM 1157 O O . LEU A 1 150 ? -1.520 0.796 6.717 1.00 98.06 150 LEU A O 1
ATOM 1161 N N . CYS A 1 151 ? -3.223 0.413 5.308 1.00 98.31 151 CYS A N 1
ATOM 1162 C CA . CYS A 1 151 ? -3.599 -0.879 5.883 1.00 98.31 151 CYS A CA 1
ATOM 1163 C C . CYS A 1 151 ? -3.853 -1.916 4.784 1.00 98.31 151 CYS A C 1
ATOM 1165 O O . CYS A 1 151 ? -4.841 -1.809 4.060 1.00 98.31 151 CYS A O 1
ATOM 1167 N N . SER A 1 152 ? -2.981 -2.914 4.653 1.00 98.06 152 SER A N 1
ATOM 1168 C CA . SER A 1 152 ? -3.116 -3.972 3.645 1.00 98.06 152 SER A CA 1
ATOM 1169 C C . SER A 1 152 ? -4.291 -4.900 3.965 1.00 98.06 152 SER A C 1
ATOM 1171 O O . SER A 1 152 ? -4.405 -5.404 5.084 1.00 98.06 152 SER A O 1
ATOM 1173 N N . LEU A 1 153 ? -5.144 -5.163 2.975 1.00 97.00 153 LEU A N 1
ATOM 1174 C CA . LEU A 1 153 ? -6.300 -6.062 3.073 1.00 97.00 153 LEU A CA 1
ATOM 1175 C C . LEU A 1 153 ? -6.077 -7.373 2.319 1.00 97.00 153 LEU A C 1
ATOM 1177 O O . LEU A 1 153 ? -6.492 -8.420 2.803 1.00 97.00 153 LEU A O 1
ATOM 1181 N N . GLY A 1 154 ? -5.421 -7.318 1.163 1.00 95.00 154 GLY A N 1
ATOM 1182 C CA . GLY A 1 154 ? -5.049 -8.479 0.360 1.00 95.00 154 GLY A CA 1
ATOM 1183 C C . GLY A 1 154 ? -3.579 -8.397 0.003 1.00 95.00 154 GLY A C 1
ATOM 1184 O O . GLY A 1 154 ? -3.151 -7.431 -0.625 1.00 95.00 154 GLY A O 1
ATOM 1185 N N . TYR A 1 155 ? -2.812 -9.374 0.472 1.00 94.62 155 TYR A N 1
ATOM 1186 C CA . TYR A 1 155 ? -1.361 -9.393 0.354 1.00 94.62 155 TYR A CA 1
ATOM 1187 C C . TYR A 1 155 ? -0.837 -10.827 0.425 1.00 94.62 155 TYR A C 1
ATOM 1189 O O . TYR A 1 155 ? -1.502 -11.744 0.923 1.00 94.62 155 TYR A O 1
ATOM 1197 N N . ALA A 1 156 ? 0.407 -10.997 0.001 1.00 91.19 156 ALA A N 1
ATOM 1198 C CA . ALA A 1 156 ? 1.226 -12.130 0.384 1.00 91.19 156 ALA A CA 1
ATOM 1199 C C . ALA A 1 156 ? 2.464 -11.656 1.144 1.00 91.19 156 ALA A C 1
ATOM 1201 O O . ALA A 1 156 ? 2.726 -10.459 1.276 1.00 91.19 156 ALA A O 1
ATOM 1202 N N . ARG A 1 157 ? 3.220 -12.595 1.706 1.00 90.25 157 ARG A N 1
ATOM 1203 C CA . ARG A 1 157 ? 4.468 -12.271 2.396 1.00 90.25 157 ARG A CA 1
ATOM 1204 C C . ARG A 1 157 ? 5.494 -13.396 2.266 1.00 90.25 157 ARG A C 1
ATOM 1206 O O . ARG A 1 157 ? 5.090 -14.556 2.134 1.00 90.25 157 ARG A O 1
ATOM 1213 N N . PRO A 1 158 ? 6.795 -13.074 2.370 1.00 87.50 158 PRO A N 1
ATOM 1214 C CA . PRO A 1 158 ? 7.824 -14.078 2.601 1.00 87.50 158 PRO A CA 1
ATOM 1215 C C . PRO A 1 158 ? 7.507 -14.900 3.856 1.00 87.50 158 PRO A C 1
ATOM 1217 O O . PRO A 1 158 ? 6.994 -14.365 4.846 1.00 87.50 158 PRO A O 1
ATOM 1220 N N . ALA A 1 159 ? 7.838 -16.190 3.845 1.00 83.38 159 ALA A N 1
ATOM 1221 C CA . ALA A 1 159 ? 7.595 -17.074 4.989 1.00 83.38 159 ALA A CA 1
ATOM 1222 C C . ALA A 1 159 ? 8.276 -16.578 6.283 1.00 83.38 159 ALA A C 1
ATOM 1224 O O . ALA A 1 159 ? 7.717 -16.695 7.376 1.00 83.38 159 ALA A O 1
ATOM 1225 N N . ASP A 1 160 ? 9.461 -15.981 6.158 1.00 82.69 160 ASP A N 1
ATOM 1226 C CA . ASP A 1 160 ? 10.267 -15.437 7.252 1.00 82.69 160 ASP A CA 1
ATOM 1227 C C . ASP A 1 160 ? 9.935 -13.974 7.603 1.00 82.69 160 ASP A C 1
ATOM 1229 O O . ASP A 1 160 ? 10.426 -13.452 8.613 1.00 82.69 160 ASP A O 1
ATOM 1233 N N . ALA A 1 161 ? 9.071 -13.312 6.823 1.00 87.44 161 ALA A N 1
ATOM 1234 C CA . ALA A 1 161 ? 8.608 -11.966 7.126 1.00 87.44 161 ALA A CA 1
ATOM 1235 C C . ALA A 1 161 ? 7.746 -11.983 8.393 1.00 87.44 161 ALA A C 1
ATOM 1237 O O . ALA A 1 161 ? 6.679 -12.596 8.455 1.00 87.44 161 ALA A O 1
ATOM 1238 N N . LYS A 1 162 ? 8.214 -11.276 9.419 1.00 88.81 162 LYS A N 1
ATOM 1239 C CA . LYS A 1 162 ? 7.554 -11.150 10.720 1.00 88.81 162 LYS A CA 1
ATOM 1240 C C . LYS A 1 162 ? 6.332 -10.235 10.660 1.00 88.81 162 LYS A C 1
ATOM 1242 O O . LYS A 1 162 ? 6.256 -9.329 9.828 1.00 88.81 162 LYS A O 1
ATOM 1247 N N . THR A 1 163 ? 5.433 -10.431 11.615 1.00 91.56 163 THR A N 1
ATOM 1248 C CA . THR A 1 163 ? 4.312 -9.537 11.916 1.00 91.56 163 THR A CA 1
ATOM 1249 C C . THR A 1 163 ? 4.279 -9.261 13.416 1.00 91.56 163 THR A C 1
ATOM 1251 O O . THR A 1 163 ? 4.513 -10.174 14.208 1.00 91.56 163 THR A O 1
ATOM 1254 N N . GLY A 1 164 ? 4.002 -8.019 13.809 1.00 91.94 164 GLY A N 1
ATOM 1255 C CA . GLY A 1 164 ? 3.781 -7.634 15.204 1.00 91.94 164 GLY A CA 1
ATOM 1256 C C . GLY A 1 164 ? 2.289 -7.501 15.479 1.00 91.94 164 GLY A C 1
ATOM 1257 O O . GLY A 1 164 ? 1.604 -6.788 14.748 1.00 91.94 164 GLY A O 1
ATOM 1258 N N . GLU A 1 165 ? 1.765 -8.180 16.497 1.00 94.00 165 GLU A N 1
ATOM 1259 C CA . GLU A 1 165 ? 0.330 -8.119 16.800 1.00 94.00 165 GLU A CA 1
ATOM 1260 C C . GLU A 1 165 ? -0.034 -6.782 17.445 1.00 94.00 165 GLU A C 1
ATOM 1262 O O . GLU A 1 165 ? 0.611 -6.361 18.403 1.00 94.00 165 GLU A O 1
ATOM 1267 N N . VAL A 1 166 ? -1.074 -6.114 16.945 1.00 94.69 166 VAL A N 1
ATOM 1268 C CA . VAL A 1 166 ? -1.581 -4.862 17.531 1.00 94.69 166 VAL A CA 1
ATOM 1269 C C . VAL A 1 166 ? -2.866 -5.139 18.302 1.00 94.69 166 VAL A C 1
ATOM 1271 O O . VAL A 1 166 ? -2.988 -4.784 19.477 1.00 94.69 166 VAL A O 1
ATOM 1274 N N . SER A 1 167 ? -3.799 -5.825 17.650 1.00 96.00 167 SER A N 1
ATOM 1275 C CA . SER A 1 167 ? -5.127 -6.158 18.163 1.00 96.00 167 SER A CA 1
ATOM 1276 C C . SER A 1 167 ? -5.632 -7.458 17.528 1.00 96.00 167 SER A C 1
ATOM 1278 O O . SER A 1 167 ? -4.868 -8.182 16.886 1.00 96.00 167 SER A O 1
ATOM 1280 N N . GLU A 1 168 ? -6.906 -7.790 17.738 1.00 96.88 168 GLU A N 1
ATOM 1281 C CA . GLU A 1 168 ? -7.509 -9.022 17.226 1.00 96.88 168 GLU A CA 1
ATOM 1282 C C . GLU A 1 168 ? -7.452 -9.097 15.694 1.00 96.88 168 GLU A C 1
ATOM 1284 O O . GLU A 1 168 ? -7.092 -10.136 15.141 1.00 96.88 168 GLU A O 1
ATOM 1289 N N . HIS A 1 169 ? -7.722 -7.983 15.011 1.00 97.75 169 HIS A N 1
ATOM 1290 C CA . HIS A 1 169 ? -7.827 -7.928 13.555 1.00 97.75 169 HIS A CA 1
ATOM 1291 C C . HIS A 1 169 ? -6.637 -7.240 12.878 1.00 97.75 169 HIS A C 1
ATOM 1293 O O . HIS A 1 169 ? -6.559 -7.258 11.650 1.00 97.75 169 HIS A O 1
ATOM 1299 N N . LEU A 1 170 ? -5.701 -6.658 13.636 1.00 97.25 170 LEU A N 1
ATOM 1300 C CA . LEU A 1 170 ? -4.655 -5.786 13.102 1.00 97.25 170 LEU A CA 1
ATOM 1301 C C . LEU A 1 170 ? -3.245 -6.245 13.488 1.00 97.25 170 LEU A C 1
ATOM 1303 O O . LEU A 1 170 ? -2.947 -6.537 14.650 1.00 97.25 170 LEU A O 1
ATOM 1307 N N . VAL A 1 171 ? -2.345 -6.227 12.507 1.00 96.69 171 VAL A N 1
ATOM 1308 C CA . VAL A 1 171 ? -0.909 -6.462 12.693 1.00 96.69 171 VAL A CA 1
ATOM 1309 C C . VAL A 1 171 ? -0.082 -5.359 12.037 1.00 96.69 171 VAL A C 1
ATOM 1311 O O . VAL A 1 171 ? -0.544 -4.677 11.125 1.00 96.69 171 VAL A O 1
ATOM 1314 N N . VAL A 1 172 ? 1.168 -5.210 12.467 1.00 95.75 172 VAL A N 1
ATOM 1315 C CA . VAL A 1 172 ? 2.199 -4.460 11.740 1.00 95.75 172 VAL A CA 1
ATOM 1316 C C . VAL A 1 172 ? 3.004 -5.454 10.900 1.00 95.75 172 VAL A C 1
ATOM 1318 O O . VAL A 1 172 ? 3.620 -6.356 11.476 1.00 95.75 172 VAL A O 1
ATOM 1321 N N . PRO A 1 173 ? 3.027 -5.337 9.564 1.00 95.12 173 PRO A N 1
ATOM 1322 C CA . PRO A 1 173 ? 3.861 -6.187 8.724 1.00 95.12 173 PRO A CA 1
ATOM 1323 C C . PRO A 1 173 ? 5.323 -5.725 8.730 1.00 95.12 173 PRO A C 1
ATOM 1325 O O . PRO A 1 173 ? 5.602 -4.527 8.778 1.00 95.12 173 PRO A O 1
ATOM 1328 N N . SER A 1 174 ? 6.267 -6.668 8.648 1.00 93.06 174 SER A N 1
ATOM 1329 C CA . SER A 1 174 ? 7.677 -6.349 8.362 1.00 93.06 174 SER A CA 1
ATOM 1330 C C . SER A 1 174 ? 7.987 -6.232 6.881 1.00 93.06 174 SER A C 1
ATOM 1332 O O . SER A 1 174 ? 8.872 -5.467 6.512 1.00 93.06 174 SER A O 1
ATOM 1334 N N . PHE A 1 175 ? 7.266 -6.978 6.051 1.00 94.38 175 PHE A N 1
ATOM 1335 C CA . PHE A 1 175 ? 7.362 -6.937 4.602 1.00 94.38 175 PHE A CA 1
ATOM 1336 C C . PHE A 1 175 ? 6.146 -7.659 4.005 1.00 94.38 175 PHE A C 1
ATOM 1338 O O . PHE A 1 175 ? 5.719 -8.683 4.548 1.00 94.38 175 PHE A O 1
ATOM 1345 N N . GLN A 1 176 ? 5.599 -7.142 2.906 1.00 94.56 176 GLN A N 1
ATOM 1346 C CA . GLN A 1 176 ? 4.498 -7.745 2.148 1.00 94.56 176 GLN A CA 1
ATOM 1347 C C . GLN A 1 176 ? 4.729 -7.568 0.644 1.00 94.56 176 GLN A C 1
ATOM 1349 O O . GLN A 1 176 ? 5.398 -6.624 0.226 1.00 94.56 176 GLN A O 1
ATOM 1354 N N . TRP A 1 177 ? 4.147 -8.476 -0.131 1.00 92.06 177 TRP A N 1
ATOM 1355 C CA . TRP A 1 177 ? 4.005 -8.420 -1.583 1.00 92.06 177 TRP A CA 1
ATOM 1356 C C . TRP A 1 177 ? 2.532 -8.343 -1.968 1.00 92.06 177 TRP A C 1
ATOM 1358 O O . TRP A 1 177 ? 1.660 -8.695 -1.166 1.00 92.06 177 TRP A O 1
ATOM 1368 N N . TYR A 1 178 ? 2.295 -7.947 -3.218 1.00 91.31 178 TYR A N 1
ATOM 1369 C CA . TYR A 1 178 ? 0.986 -7.647 -3.792 1.00 91.31 178 TYR A CA 1
ATOM 1370 C C . TYR A 1 178 ? 0.260 -6.481 -3.116 1.00 91.31 178 TYR A C 1
ATOM 1372 O O . TYR A 1 178 ? 0.342 -6.254 -1.909 1.00 91.31 178 TYR A O 1
ATOM 1380 N N . LEU A 1 179 ? -0.478 -5.730 -3.930 1.00 93.25 179 LEU A N 1
ATOM 1381 C CA . LEU A 1 179 ? -1.310 -4.608 -3.497 1.00 93.25 179 LEU A CA 1
ATOM 1382 C C . LEU A 1 179 ? -2.772 -4.823 -3.906 1.00 93.25 179 LEU A C 1
ATOM 1384 O O . LEU A 1 179 ? -3.483 -3.863 -4.200 1.00 93.25 179 LEU A O 1
ATOM 1388 N N . THR A 1 180 ? -3.222 -6.083 -3.864 1.00 93.31 180 THR A N 1
ATOM 1389 C CA . THR A 1 180 ? -4.557 -6.525 -4.295 1.00 93.31 180 THR A CA 1
ATOM 1390 C C . THR A 1 180 ? -5.685 -5.725 -3.654 1.00 93.31 180 THR A C 1
ATOM 1392 O O . THR A 1 180 ? -6.690 -5.413 -4.292 1.00 93.31 180 THR A O 1
ATOM 1395 N N . GLY A 1 181 ? -5.528 -5.363 -2.381 1.00 94.56 181 GLY A N 1
ATOM 1396 C CA . GLY A 1 181 ? -6.416 -4.409 -1.735 1.00 94.56 181 GLY A CA 1
ATOM 1397 C C . GLY A 1 181 ? -5.791 -3.793 -0.497 1.00 94.56 181 GLY A C 1
ATOM 1398 O O . GLY A 1 181 ? -5.121 -4.481 0.275 1.00 94.56 181 GLY A O 1
ATOM 1399 N N . TYR A 1 182 ? -6.019 -2.500 -0.286 1.00 97.81 182 TYR A N 1
ATOM 1400 C CA . TYR A 1 182 ? -5.558 -1.779 0.897 1.00 97.81 182 TYR A CA 1
ATOM 1401 C C . TYR A 1 182 ? -6.425 -0.553 1.197 1.00 97.81 182 TYR A C 1
ATOM 1403 O O . TYR A 1 182 ? -7.073 0.022 0.323 1.00 97.81 182 TYR A O 1
ATOM 1411 N N . LEU A 1 183 ? -6.418 -0.145 2.463 1.00 97.69 183 LEU A N 1
ATOM 1412 C CA . LEU A 1 183 ? -6.961 1.128 2.915 1.00 97.69 183 LEU A CA 1
ATOM 1413 C C . LEU A 1 183 ? -5.862 2.184 2.929 1.00 97.69 183 LEU A C 1
ATOM 1415 O O . LEU A 1 183 ? -4.724 1.902 3.316 1.00 97.69 183 LEU A O 1
ATOM 1419 N N . LEU A 1 184 ? -6.226 3.410 2.580 1.00 97.25 184 LEU A N 1
ATOM 1420 C CA . LEU A 1 184 ? -5.329 4.555 2.551 1.00 97.25 184 LEU A CA 1
ATOM 1421 C C . LEU A 1 184 ? -5.980 5.751 3.254 1.00 97.25 184 LEU A C 1
ATOM 1423 O O . LEU A 1 184 ? -7.137 6.082 2.985 1.00 97.25 184 LEU A O 1
ATOM 1427 N N . SER A 1 185 ? -5.240 6.392 4.157 1.00 96.12 185 SER A N 1
ATOM 1428 C CA . SER A 1 185 ? -5.645 7.667 4.761 1.00 96.12 185 SER A CA 1
ATOM 1429 C C . SER A 1 185 ? -5.155 8.849 3.921 1.00 96.12 185 SER A C 1
ATOM 1431 O O . SER A 1 185 ? -4.277 8.696 3.070 1.00 96.12 185 SER A O 1
ATOM 1433 N N . LEU A 1 186 ? -5.653 10.060 4.197 1.00 94.50 186 LEU A N 1
ATOM 1434 C CA . LEU A 1 186 ? -5.124 11.279 3.574 1.00 94.50 186 LEU A CA 1
ATOM 1435 C C . LEU A 1 186 ? -3.623 11.459 3.856 1.00 94.50 186 LEU A C 1
ATOM 1437 O O . LEU A 1 186 ? -2.851 11.766 2.948 1.00 94.50 186 LEU A O 1
ATOM 1441 N N . ALA A 1 187 ? -3.205 11.242 5.107 1.00 95.56 187 ALA A N 1
ATOM 1442 C CA . ALA A 1 187 ? -1.802 11.339 5.502 1.00 95.56 187 ALA A CA 1
ATOM 1443 C C . ALA A 1 187 ? -0.945 10.294 4.775 1.00 95.56 187 ALA A C 1
ATOM 1445 O O . ALA A 1 187 ? 0.128 10.623 4.283 1.00 95.56 187 ALA A O 1
ATOM 1446 N N . GLY A 1 188 ? -1.443 9.062 4.640 1.00 97.12 188 GLY A N 1
ATOM 1447 C CA . GLY A 1 188 ? -0.758 8.013 3.892 1.00 97.12 188 GLY A CA 1
ATOM 1448 C C . GLY A 1 188 ? -0.654 8.304 2.400 1.00 97.12 188 GLY A C 1
ATOM 1449 O O . GLY A 1 188 ? 0.400 8.083 1.813 1.00 97.12 188 GLY A O 1
ATOM 1450 N N . ALA A 1 189 ? -1.711 8.839 1.786 1.00 96.31 189 ALA A N 1
ATOM 1451 C CA . ALA A 1 189 ? -1.679 9.241 0.384 1.00 96.31 189 ALA A CA 1
ATOM 1452 C C . ALA A 1 189 ? -0.610 10.315 0.135 1.00 96.31 189 ALA A C 1
ATOM 1454 O O . ALA A 1 189 ? 0.183 10.178 -0.794 1.00 96.31 189 ALA A O 1
ATOM 1455 N N . ARG A 1 190 ? -0.543 11.342 0.992 1.00 96.00 190 ARG A N 1
ATOM 1456 C CA . ARG A 1 190 ? 0.488 12.390 0.915 1.00 96.00 190 ARG A CA 1
ATOM 1457 C C . ARG A 1 190 ? 1.890 11.828 1.140 1.00 96.00 190 ARG A C 1
ATOM 1459 O O . ARG A 1 190 ? 2.746 12.032 0.295 1.00 96.00 190 ARG A O 1
ATOM 1466 N N . GLU A 1 191 ? 2.087 11.019 2.180 1.00 97.44 191 GLU A N 1
ATOM 1467 C CA . GLU A 1 191 ? 3.368 10.361 2.477 1.00 97.44 191 GLU A CA 1
ATOM 1468 C C . GLU A 1 191 ? 3.903 9.546 1.285 1.00 97.44 191 GLU A C 1
ATOM 1470 O O . GLU A 1 191 ? 5.096 9.578 0.980 1.00 97.44 191 GLU A O 1
ATOM 1475 N N . LEU A 1 192 ? 3.032 8.820 0.574 1.00 97.50 192 LEU A N 1
ATOM 1476 C CA . LEU A 1 192 ? 3.421 8.056 -0.616 1.00 97.50 192 LEU A CA 1
ATOM 1477 C C . LEU A 1 192 ? 3.757 8.956 -1.811 1.00 97.50 192 LEU A C 1
ATOM 1479 O O . LEU A 1 192 ? 4.715 8.667 -2.528 1.00 97.50 192 LEU A O 1
ATOM 1483 N N . LEU A 1 193 ? 3.001 10.036 -2.019 1.00 95.94 193 LEU A N 1
ATOM 1484 C CA . LEU A 1 193 ? 3.240 11.001 -3.097 1.00 95.94 193 LEU A CA 1
ATOM 1485 C C . LEU A 1 193 ? 4.518 11.821 -2.870 1.00 95.94 193 LEU A C 1
ATOM 1487 O O . LEU A 1 193 ? 5.276 12.032 -3.813 1.00 95.94 193 LEU A O 1
ATOM 1491 N N . ASP A 1 194 ? 4.793 12.209 -1.626 1.00 96.69 194 ASP A N 1
ATOM 1492 C CA . ASP A 1 194 ? 6.008 12.930 -1.226 1.00 96.69 194 ASP A CA 1
ATOM 1493 C C . ASP A 1 194 ? 7.257 12.037 -1.298 1.00 96.69 194 ASP A C 1
ATOM 1495 O O . ASP A 1 194 ? 8.386 12.520 -1.337 1.00 96.69 194 ASP A O 1
ATOM 1499 N N . SER A 1 195 ? 7.058 10.717 -1.350 1.00 96.94 195 SER A N 1
ATOM 1500 C CA . SER A 1 195 ? 8.124 9.721 -1.461 1.00 96.94 195 SER A CA 1
ATOM 1501 C C . SER A 1 195 ? 8.486 9.331 -2.895 1.00 96.94 195 SER A C 1
ATOM 1503 O O . SER A 1 195 ? 9.333 8.454 -3.075 1.00 96.94 195 SER A O 1
ATOM 1505 N N . LEU A 1 196 ? 7.829 9.904 -3.905 1.00 96.12 196 LEU A N 1
ATOM 1506 C CA . LEU A 1 196 ? 8.125 9.608 -5.306 1.00 96.12 196 LEU A CA 1
ATOM 1507 C C . LEU A 1 196 ? 9.567 10.014 -5.679 1.00 96.12 196 LEU A C 1
ATOM 1509 O O . LEU A 1 196 ? 10.094 10.979 -5.122 1.00 96.12 196 LEU A O 1
ATOM 1513 N N . PRO A 1 197 ? 10.207 9.312 -6.636 1.00 96.88 197 PRO A N 1
ATOM 1514 C CA . PRO A 1 197 ? 9.646 8.266 -7.500 1.00 96.88 197 PRO A CA 1
ATOM 1515 C C . PRO A 1 197 ? 9.526 6.879 -6.841 1.00 96.88 197 PRO A C 1
ATOM 1517 O O . PRO A 1 197 ? 10.262 6.529 -5.917 1.00 96.88 197 PRO A O 1
ATOM 1520 N N . VAL A 1 198 ? 8.620 6.044 -7.364 1.00 97.19 198 VAL A N 1
ATOM 1521 C CA . VAL A 1 198 ? 8.587 4.603 -7.054 1.0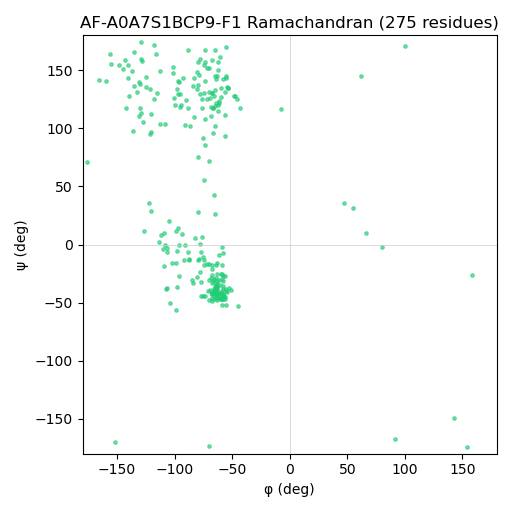0 97.19 198 VAL A CA 1
ATOM 1522 C C . VAL A 1 198 ? 9.833 3.935 -7.640 1.00 97.19 198 VAL A C 1
ATOM 1524 O O . VAL A 1 198 ? 10.141 4.112 -8.819 1.00 97.19 198 VAL A O 1
ATOM 1527 N N . VAL A 1 199 ? 10.542 3.146 -6.828 1.00 96.31 199 VAL A N 1
ATOM 1528 C CA . VAL A 1 199 ? 11.792 2.473 -7.220 1.00 96.31 199 VAL A CA 1
ATOM 1529 C C . VAL A 1 199 ? 11.598 0.960 -7.261 1.00 96.31 199 VAL A C 1
ATOM 1531 O O . VAL A 1 199 ? 11.606 0.306 -6.220 1.00 96.31 199 VAL A O 1
ATOM 1534 N N . GLY A 1 200 ? 11.483 0.402 -8.468 1.00 94.50 200 GLY A N 1
ATOM 1535 C CA . GLY A 1 200 ? 11.201 -1.022 -8.676 1.00 94.50 200 GLY A CA 1
ATOM 1536 C C . GLY A 1 200 ? 9.703 -1.329 -8.782 1.00 94.50 200 GLY A C 1
ATOM 1537 O O . GLY A 1 200 ? 8.905 -0.407 -8.953 1.00 94.50 200 GLY A O 1
ATOM 1538 N N . PRO A 1 201 ? 9.310 -2.614 -8.710 1.00 95.12 201 PRO A N 1
ATOM 1539 C CA . PRO A 1 201 ? 7.913 -3.011 -8.580 1.00 95.12 201 PRO A CA 1
ATOM 1540 C C . PRO A 1 201 ? 7.274 -2.309 -7.380 1.00 95.12 201 PRO A C 1
ATOM 1542 O O . PRO A 1 201 ? 7.878 -2.221 -6.308 1.00 95.12 201 PRO A O 1
ATOM 1545 N N . VAL A 1 202 ? 6.072 -1.764 -7.564 1.00 96.44 202 VAL A N 1
ATOM 1546 C CA . VAL A 1 202 ? 5.433 -0.894 -6.562 1.00 96.44 202 VAL A CA 1
ATOM 1547 C C . VAL A 1 202 ? 5.140 -1.613 -5.247 1.00 96.44 202 VAL A C 1
ATOM 1549 O O . VAL A 1 202 ? 5.275 -1.020 -4.179 1.00 96.44 202 VAL A O 1
ATOM 1552 N N . ASP A 1 203 ? 4.811 -2.898 -5.308 1.00 94.81 203 ASP A N 1
ATOM 1553 C CA . ASP A 1 203 ? 4.608 -3.750 -4.143 1.00 94.81 203 ASP A CA 1
ATOM 1554 C C . ASP A 1 203 ? 5.918 -3.982 -3.372 1.00 94.81 203 ASP A C 1
ATOM 1556 O O . ASP A 1 203 ? 5.956 -3.836 -2.155 1.00 94.81 203 ASP A O 1
ATOM 1560 N N . SER A 1 204 ? 7.023 -4.226 -4.076 1.00 95.12 204 SER A N 1
ATOM 1561 C CA . SER A 1 204 ? 8.361 -4.360 -3.498 1.00 95.12 204 SER A CA 1
ATOM 1562 C C . SER A 1 204 ? 8.843 -3.053 -2.866 1.00 95.12 204 SER A C 1
ATOM 1564 O O . SER A 1 204 ? 9.396 -3.054 -1.764 1.00 95.12 204 SER A O 1
ATOM 1566 N N . TRP A 1 205 ? 8.601 -1.921 -3.531 1.00 97.06 205 TRP A N 1
ATOM 1567 C CA . TRP A 1 205 ? 8.887 -0.590 -2.995 1.00 97.06 205 TRP A CA 1
ATOM 1568 C C . TRP A 1 205 ? 8.071 -0.307 -1.726 1.00 97.06 205 TRP A C 1
ATOM 1570 O O . TRP A 1 205 ? 8.615 0.174 -0.728 1.00 97.06 205 TRP A O 1
ATOM 1580 N N . MET A 1 206 ? 6.788 -0.681 -1.725 1.00 96.94 206 MET A N 1
ATOM 1581 C CA . MET A 1 206 ? 5.924 -0.594 -0.549 1.00 96.94 206 MET A CA 1
ATOM 1582 C C . MET A 1 206 ? 6.423 -1.497 0.588 1.00 96.94 206 MET A C 1
ATOM 1584 O O . MET A 1 206 ? 6.540 -1.046 1.727 1.00 96.94 206 MET A O 1
ATOM 1588 N N . GLY A 1 207 ? 6.788 -2.745 0.290 1.00 95.56 207 GLY A N 1
ATOM 1589 C CA . GLY A 1 207 ? 7.344 -3.686 1.261 1.00 95.56 207 GLY A CA 1
ATOM 1590 C C . GLY A 1 207 ? 8.630 -3.165 1.908 1.00 95.56 207 GLY A C 1
ATOM 1591 O O . GLY A 1 207 ? 8.799 -3.258 3.125 1.00 95.56 207 GLY A O 1
ATOM 1592 N N . LEU A 1 208 ? 9.514 -2.523 1.135 1.00 94.75 208 LEU A N 1
ATOM 1593 C CA . LEU A 1 208 ? 10.717 -1.876 1.670 1.00 94.75 208 LEU A CA 1
ATOM 1594 C C . LEU A 1 208 ? 10.386 -0.694 2.593 1.00 94.75 208 LEU A C 1
ATOM 1596 O O . LEU A 1 208 ? 11.052 -0.523 3.617 1.00 94.75 208 LEU A O 1
ATOM 1600 N N . LYS A 1 209 ? 9.339 0.087 2.293 1.00 95.31 209 LYS A N 1
ATOM 1601 C CA . LYS A 1 209 ? 8.834 1.121 3.212 1.00 95.31 209 LYS A CA 1
ATOM 1602 C C . LYS A 1 209 ? 8.308 0.522 4.516 1.00 95.31 209 LYS A C 1
ATOM 1604 O O . LYS A 1 209 ? 8.647 1.033 5.582 1.00 95.31 209 LYS A O 1
ATOM 1609 N N . MET A 1 210 ? 7.547 -0.574 4.456 1.00 95.19 210 MET A N 1
ATOM 1610 C CA . MET A 1 210 ? 7.089 -1.296 5.654 1.00 95.19 210 MET A CA 1
ATOM 1611 C C . MET A 1 210 ? 8.279 -1.778 6.493 1.00 95.19 210 MET A C 1
ATOM 1613 O O . MET A 1 210 ? 8.307 -1.608 7.714 1.00 95.19 210 MET A O 1
ATOM 1617 N N . TYR A 1 211 ? 9.312 -2.303 5.833 1.00 92.81 211 TYR A N 1
ATOM 1618 C CA . TYR A 1 211 ? 10.514 -2.799 6.495 1.00 92.81 211 TYR A CA 1
ATOM 1619 C C . TYR A 1 211 ? 11.306 -1.713 7.233 1.00 92.81 211 TYR A C 1
ATOM 1621 O O . TYR A 1 211 ? 11.934 -1.998 8.258 1.00 92.81 211 TYR A O 1
ATOM 1629 N N . CYS A 1 212 ? 11.250 -0.454 6.791 1.00 91.31 212 CYS A N 1
ATOM 1630 C CA . CYS A 1 212 ? 11.877 0.654 7.514 1.00 91.31 212 CYS A CA 1
ATOM 1631 C C . CYS A 1 212 ? 11.354 0.801 8.952 1.00 91.31 212 CYS A C 1
ATOM 1633 O O . CYS A 1 212 ? 12.126 1.207 9.818 1.00 91.31 212 CYS A O 1
ATOM 1635 N N . ASN A 1 213 ? 10.115 0.385 9.247 1.00 88.94 213 ASN A N 1
ATOM 1636 C CA . ASN A 1 213 ? 9.589 0.366 10.619 1.00 88.94 213 ASN A CA 1
ATOM 1637 C C . ASN A 1 213 ? 10.284 -0.664 11.521 1.00 88.94 213 ASN A C 1
ATOM 1639 O O . ASN A 1 213 ? 10.239 -0.551 12.743 1.00 88.94 213 ASN A O 1
ATOM 1643 N N . TRP A 1 214 ? 10.928 -1.672 10.931 1.00 85.75 214 TRP A N 1
ATOM 1644 C CA . TRP A 1 214 ? 11.572 -2.782 11.636 1.00 85.75 214 TRP A CA 1
ATOM 1645 C C . TRP A 1 214 ? 13.090 -2.629 11.721 1.00 85.75 214 TRP A C 1
ATOM 1647 O O . TRP A 1 214 ? 13.747 -3.303 12.520 1.00 85.75 214 TRP A O 1
ATOM 1657 N N . LYS A 1 215 ? 13.675 -1.741 10.910 1.00 76.88 215 LYS A N 1
ATOM 1658 C CA . LYS A 1 215 ? 15.121 -1.528 10.859 1.00 76.88 215 LYS A CA 1
ATOM 1659 C C . LYS A 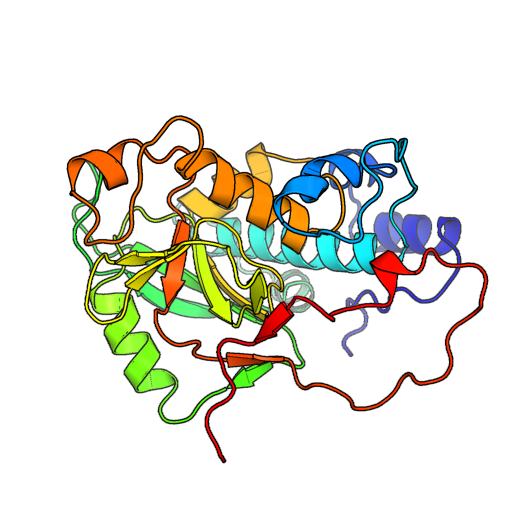1 215 ? 15.636 -1.038 12.216 1.00 76.88 215 LYS A C 1
ATOM 1661 O O . LYS A 1 215 ? 15.197 -0.020 12.736 1.00 76.88 215 LYS A O 1
ATOM 1666 N N . GLY A 1 216 ? 16.594 -1.770 12.784 1.00 65.88 216 GLY A N 1
ATOM 1667 C CA . GLY A 1 216 ? 17.220 -1.423 14.066 1.00 65.88 216 GLY A CA 1
ATOM 1668 C C . GLY A 1 216 ? 16.404 -1.797 15.306 1.00 65.88 216 GLY A C 1
ATOM 1669 O O . GLY A 1 216 ? 16.904 -1.641 16.417 1.00 65.88 216 GLY A O 1
ATOM 1670 N N . ARG A 1 217 ? 15.194 -2.348 15.149 1.00 65.81 217 ARG A N 1
ATOM 1671 C CA . ARG A 1 217 ? 14.380 -2.792 16.280 1.00 65.81 217 ARG A CA 1
ATOM 1672 C C . ARG A 1 217 ? 14.540 -4.289 16.496 1.00 65.81 217 ARG A C 1
ATOM 1674 O O . ARG A 1 217 ? 14.421 -5.084 15.563 1.00 65.81 217 ARG A O 1
ATOM 1681 N N . ARG A 1 218 ? 14.735 -4.702 17.752 1.00 54.31 218 ARG A N 1
ATOM 1682 C CA . ARG A 1 218 ? 14.483 -6.088 18.179 1.00 54.31 218 ARG A CA 1
ATOM 1683 C C . ARG A 1 218 ? 12.972 -6.307 18.281 1.00 54.31 218 ARG A C 1
ATOM 1685 O O . ARG A 1 218 ? 12.481 -6.697 19.331 1.00 54.31 218 ARG A O 1
ATOM 1692 N N . LEU A 1 219 ? 12.232 -6.044 17.206 1.00 51.75 219 LEU A N 1
ATOM 1693 C CA . LEU A 1 219 ? 10.834 -6.442 17.129 1.00 51.75 219 LEU A CA 1
ATOM 1694 C C . LEU A 1 219 ? 10.821 -7.960 16.911 1.00 51.75 219 LEU A C 1
ATOM 1696 O O . LEU A 1 219 ? 10.939 -8.502 15.806 1.00 51.75 219 LEU A O 1
ATOM 1700 N N . GLY A 1 220 ? 10.895 -8.642 18.050 1.00 49.00 220 GLY A N 1
ATOM 1701 C CA . GLY A 1 220 ? 10.686 -10.065 18.214 1.00 49.00 220 GLY A CA 1
ATOM 1702 C C . GLY A 1 220 ? 9.194 -10.363 18.196 1.00 49.00 220 GLY A C 1
ATOM 1703 O O . GLY A 1 220 ? 8.366 -9.480 18.386 1.00 49.00 220 GLY A O 1
ATOM 1704 N N . GLN A 1 221 ? 8.870 -11.616 17.913 1.00 57.28 221 GLN A N 1
ATOM 1705 C CA . GLN A 1 221 ? 7.510 -12.145 17.915 1.00 57.28 221 GLN A CA 1
ATOM 1706 C C . GLN A 1 221 ? 6.756 -11.695 19.178 1.00 57.28 221 GLN A C 1
ATOM 1708 O O . GLN A 1 221 ? 7.248 -11.904 20.285 1.00 57.28 221 GLN A O 1
ATOM 1713 N N . GLY A 1 222 ? 5.588 -11.069 19.017 1.00 69.88 222 GLY A N 1
ATOM 1714 C CA . GLY A 1 222 ? 4.776 -10.633 20.150 1.00 69.88 222 GLY A CA 1
ATOM 1715 C C . GLY A 1 222 ? 3.862 -9.447 19.858 1.00 69.88 222 GLY A C 1
ATOM 1716 O O . GLY A 1 222 ? 3.733 -8.985 18.721 1.00 69.88 222 GLY A O 1
ATOM 1717 N N . LYS A 1 223 ? 3.216 -8.976 20.927 1.00 80.44 223 LYS A N 1
ATOM 1718 C CA . LYS A 1 223 ? 2.330 -7.815 20.919 1.00 80.44 223 LYS A CA 1
ATOM 1719 C C . LYS A 1 223 ? 3.152 -6.526 20.864 1.00 80.44 223 LYS A C 1
ATOM 1721 O O . LYS A 1 223 ? 4.005 -6.310 21.721 1.00 80.44 223 LYS A O 1
ATOM 1726 N N . MET A 1 224 ? 2.870 -5.680 19.880 1.00 81.56 224 MET A N 1
ATOM 1727 C CA . MET A 1 224 ? 3.487 -4.367 19.706 1.00 81.56 224 MET A CA 1
ATOM 1728 C C . MET A 1 224 ? 3.122 -3.450 20.873 1.00 81.56 224 MET A C 1
ATOM 1730 O O . MET A 1 224 ? 1.950 -3.323 21.243 1.00 81.56 224 MET A O 1
ATOM 1734 N N . LEU A 1 225 ? 4.114 -2.761 21.430 1.00 81.19 225 LEU A N 1
ATOM 1735 C CA . LEU A 1 225 ? 3.883 -1.743 22.445 1.00 81.19 225 LEU A CA 1
ATOM 1736 C C . LEU A 1 225 ? 3.445 -0.427 21.795 1.00 81.19 225 LEU A C 1
ATOM 1738 O O . LEU A 1 225 ? 3.885 -0.060 20.707 1.00 81.19 225 LEU A O 1
ATOM 1742 N N . CYS A 1 226 ? 2.620 0.344 22.507 1.00 80.31 226 CYS A N 1
ATOM 1743 C CA . CYS A 1 226 ? 2.130 1.640 22.026 1.00 80.31 226 CYS A CA 1
ATOM 1744 C C . CYS A 1 226 ? 3.277 2.594 21.643 1.00 80.31 226 CYS A C 1
ATOM 1746 O O . CYS A 1 226 ? 3.198 3.262 20.616 1.00 80.31 226 CYS A O 1
ATOM 1748 N N . ASN A 1 227 ? 4.365 2.620 22.422 1.00 83.06 227 ASN A N 1
ATOM 1749 C CA . ASN A 1 227 ? 5.527 3.454 22.109 1.00 83.06 227 ASN A CA 1
ATOM 1750 C C . ASN A 1 227 ? 6.197 3.034 20.801 1.00 83.06 227 ASN A C 1
ATOM 1752 O O . ASN A 1 227 ? 6.571 3.898 20.024 1.00 83.06 227 ASN A O 1
ATOM 1756 N N . GLU A 1 228 ? 6.275 1.736 20.505 1.00 85.31 228 GLU A N 1
ATOM 1757 C CA . GLU A 1 228 ? 6.873 1.257 19.258 1.00 85.31 228 GLU A CA 1
ATOM 1758 C C . GLU A 1 228 ? 6.051 1.698 18.044 1.00 85.31 228 GLU A C 1
ATOM 1760 O O . GLU A 1 228 ? 6.614 2.101 17.028 1.00 85.31 228 GLU A O 1
ATOM 1765 N N . LEU A 1 229 ? 4.723 1.685 18.158 1.00 88.06 229 LEU A N 1
ATOM 1766 C CA . LEU A 1 229 ? 3.833 2.126 17.087 1.00 88.06 229 LEU A CA 1
ATOM 1767 C C . LEU A 1 229 ? 3.972 3.628 16.779 1.00 88.06 229 LEU A C 1
ATOM 1769 O O . LEU A 1 229 ? 3.846 4.033 15.624 1.00 88.06 229 LEU A O 1
ATOM 1773 N N . LYS A 1 230 ? 4.261 4.451 17.794 1.00 89.06 230 LYS A N 1
ATOM 1774 C CA . LYS A 1 230 ? 4.379 5.914 17.661 1.00 89.06 230 LYS A CA 1
ATOM 1775 C C . LYS A 1 230 ? 5.572 6.369 16.834 1.00 89.06 230 LYS A C 1
ATOM 1777 O O . LYS A 1 230 ? 5.478 7.386 16.159 1.00 89.06 230 LYS A O 1
ATOM 1782 N N . GLU A 1 231 ? 6.678 5.637 16.882 1.00 89.69 231 GLU A N 1
ATOM 1783 C CA . GLU A 1 231 ? 7.918 6.012 16.183 1.00 89.69 231 GLU A CA 1
ATOM 1784 C C . GLU A 1 231 ? 8.076 5.298 14.828 1.00 89.69 231 GLU A C 1
ATOM 1786 O O . GLU A 1 231 ? 9.155 5.314 14.235 1.00 89.69 231 GLU A O 1
ATOM 1791 N N . MET A 1 232 ? 7.004 4.686 14.310 1.00 91.94 232 MET A N 1
ATOM 1792 C CA . MET A 1 232 ? 6.987 4.169 12.941 1.00 91.94 232 MET A CA 1
ATOM 1793 C C . MET A 1 232 ? 7.026 5.332 11.935 1.00 91.94 232 MET A C 1
ATOM 1795 O O . MET A 1 232 ? 6.076 6.122 11.904 1.00 91.94 232 MET A O 1
ATOM 1799 N N . PRO A 1 233 ? 8.064 5.435 11.079 1.00 92.56 233 PRO A N 1
ATOM 1800 C CA . PRO A 1 233 ? 8.119 6.465 10.041 1.00 92.56 233 PRO A CA 1
ATOM 1801 C C . PRO A 1 233 ? 6.990 6.302 9.018 1.00 92.56 233 PRO A C 1
ATOM 1803 O O . PRO A 1 233 ? 6.408 7.284 8.571 1.00 92.56 233 PRO A O 1
ATOM 1806 N N . PHE A 1 234 ? 6.624 5.060 8.694 1.00 95.56 234 PHE A N 1
ATOM 1807 C CA . PHE A 1 234 ? 5.516 4.758 7.800 1.00 95.56 234 PHE A CA 1
ATOM 1808 C C . PHE A 1 234 ? 4.484 3.921 8.554 1.00 95.56 234 PHE A C 1
ATOM 1810 O O . PHE A 1 234 ? 4.652 2.715 8.662 1.00 95.56 234 PHE A O 1
ATOM 1817 N N . ARG A 1 235 ? 3.427 4.532 9.110 1.00 95.94 235 ARG A N 1
ATOM 1818 C CA . ARG A 1 235 ? 2.428 3.850 9.964 1.00 95.94 235 ARG A CA 1
ATOM 1819 C C . ARG A 1 235 ? 1.542 2.888 9.164 1.00 95.94 235 ARG A C 1
ATOM 1821 O O . ARG A 1 235 ? 0.374 3.169 8.898 1.00 95.94 235 ARG A O 1
ATOM 1828 N N . CYS A 1 236 ? 2.130 1.774 8.748 1.00 97.00 236 CYS A N 1
ATOM 1829 C CA . CYS A 1 236 ? 1.494 0.730 7.973 1.00 97.00 236 CYS A CA 1
ATOM 1830 C C . CYS A 1 236 ? 1.000 -0.401 8.870 1.00 97.00 236 CYS A C 1
ATOM 1832 O O . CYS A 1 236 ? 1.689 -0.851 9.789 1.00 97.00 236 CYS A O 1
ATOM 1834 N N . PHE A 1 237 ? -0.173 -0.902 8.533 1.00 98.00 237 PHE A N 1
ATOM 1835 C CA . PHE A 1 237 ? -0.798 -2.039 9.176 1.00 98.00 237 PHE A CA 1
ATOM 1836 C C . PHE A 1 237 ? -1.235 -3.047 8.121 1.00 98.00 237 PHE A C 1
ATOM 1838 O O . PHE A 1 237 ? -1.156 -2.798 6.918 1.00 98.00 237 PHE A O 1
ATOM 1845 N N . ALA A 1 238 ? -1.709 -4.190 8.580 1.00 98.06 238 ALA A N 1
ATOM 1846 C CA . ALA A 1 238 ? -2.383 -5.156 7.746 1.00 98.06 238 ALA A CA 1
ATOM 1847 C C . ALA A 1 238 ? -3.491 -5.844 8.537 1.00 98.06 238 ALA A C 1
ATOM 1849 O O . ALA A 1 238 ? -3.386 -6.014 9.757 1.00 98.06 238 ALA A O 1
ATOM 1850 N N . ALA A 1 239 ? -4.533 -6.268 7.830 1.00 97.88 239 ALA A N 1
ATOM 1851 C CA . ALA A 1 239 ? -5.501 -7.194 8.384 1.00 97.88 239 ALA A CA 1
ATOM 1852 C C . ALA A 1 239 ? -4.788 -8.491 8.780 1.00 97.88 239 ALA A C 1
ATOM 1854 O O . ALA A 1 239 ? -4.105 -9.086 7.954 1.00 97.88 239 ALA A O 1
ATOM 1855 N N . LYS A 1 240 ? -4.949 -8.944 10.029 1.00 96.19 240 LYS A N 1
ATOM 1856 C CA . LYS A 1 240 ? -4.294 -10.160 10.545 1.00 96.19 240 LYS A CA 1
ATOM 1857 C C . LYS A 1 240 ? -4.586 -11.389 9.678 1.00 96.19 240 LYS A C 1
ATOM 1859 O O . LYS A 1 240 ? -3.709 -12.222 9.463 1.00 96.19 240 LYS A O 1
ATOM 1864 N N . VAL A 1 241 ? -5.817 -11.472 9.180 1.00 95.12 241 VAL A N 1
ATOM 1865 C CA . VAL A 1 241 ? -6.261 -12.435 8.171 1.00 95.12 241 VAL A CA 1
ATOM 1866 C C . VAL A 1 241 ? -6.698 -11.626 6.950 1.00 95.12 241 VAL A C 1
ATOM 1868 O O . VAL A 1 241 ? -7.566 -10.768 7.133 1.00 95.12 241 VAL A O 1
ATOM 1871 N N . PRO A 1 242 ? -6.170 -11.872 5.735 1.00 95.44 242 PRO A N 1
ATOM 1872 C CA . PRO A 1 242 ? -6.548 -11.121 4.542 1.00 95.44 242 PRO A CA 1
ATOM 1873 C C . PRO A 1 242 ? -8.050 -11.123 4.274 1.00 95.44 242 PRO A C 1
ATOM 1875 O O . PRO A 1 242 ? -8.747 -12.114 4.513 1.00 95.44 242 PRO A O 1
ATOM 1878 N N . LEU A 1 243 ? -8.538 -9.990 3.778 1.00 95.56 243 LEU A N 1
ATOM 1879 C CA . LEU A 1 243 ? -9.931 -9.755 3.409 1.00 95.56 243 LEU A CA 1
ATOM 1880 C C . LEU A 1 243 ? -10.173 -9.913 1.903 1.00 95.56 243 LEU A C 1
ATOM 1882 O O . LEU A 1 243 ? -11.317 -10.051 1.477 1.00 95.56 243 LEU A O 1
ATOM 1886 N N . CYS A 1 244 ? -9.123 -9.903 1.093 1.00 93.62 244 CYS A N 1
ATOM 1887 C CA . CYS A 1 244 ? -9.209 -10.246 -0.317 1.00 93.62 244 CYS A CA 1
ATOM 1888 C C . CYS A 1 244 ? -7.961 -11.007 -0.762 1.00 93.62 244 CYS A C 1
ATOM 1890 O O . CYS A 1 244 ? -6.912 -10.956 -0.115 1.00 93.62 244 CYS A O 1
ATOM 1892 N N . SER A 1 245 ? -8.094 -11.733 -1.861 1.00 91.56 245 SER A N 1
ATOM 1893 C CA . SER A 1 245 ? -7.006 -12.424 -2.543 1.00 91.56 245 SER A CA 1
ATOM 1894 C C . SER A 1 245 ? -7.018 -12.054 -4.017 1.00 91.56 245 SER A C 1
ATOM 1896 O O . SER A 1 245 ? -8.029 -11.598 -4.547 1.00 91.56 245 SER A O 1
ATOM 1898 N N . GLN A 1 246 ? -5.883 -12.217 -4.683 1.00 84.50 246 GLN A N 1
ATOM 1899 C CA . GLN A 1 246 ? -5.831 -12.044 -6.124 1.00 84.50 246 GLN A CA 1
ATOM 1900 C C . GLN A 1 246 ? -6.362 -13.313 -6.784 1.00 84.50 246 GLN A C 1
ATOM 1902 O O . GLN A 1 246 ? -6.026 -14.425 -6.358 1.00 84.50 246 GLN A O 1
ATOM 1907 N N . LYS A 1 247 ? -7.182 -13.175 -7.827 1.00 77.88 247 LYS A N 1
ATOM 1908 C CA . LYS A 1 247 ? -7.577 -14.326 -8.635 1.00 77.88 247 LYS A CA 1
ATOM 1909 C C . LYS A 1 247 ? -6.335 -14.886 -9.329 1.00 77.88 247 LYS A C 1
ATOM 1911 O O . LYS A 1 247 ? -5.888 -14.357 -10.341 1.00 77.88 247 LYS A O 1
ATOM 1916 N N . LEU A 1 248 ? -5.787 -15.983 -8.808 1.00 64.81 248 LEU A N 1
ATOM 1917 C CA . LEU A 1 248 ? -4.711 -16.709 -9.476 1.00 64.81 248 LEU A CA 1
ATOM 1918 C C . LEU A 1 248 ? -5.273 -17.327 -10.761 1.00 64.81 248 LEU A C 1
ATOM 1920 O O . LEU A 1 248 ? -5.876 -18.401 -10.743 1.00 64.81 248 LEU A O 1
ATOM 1924 N N . CYS A 1 249 ? -5.101 -16.649 -11.894 1.00 49.62 249 CYS A N 1
ATOM 1925 C CA . CYS A 1 249 ? -5.232 -17.311 -13.182 1.00 49.62 249 CYS A CA 1
ATOM 1926 C C . CYS A 1 249 ? -4.147 -18.393 -13.237 1.00 49.62 249 CYS A C 1
ATOM 1928 O O . CYS A 1 249 ? -2.960 -18.080 -13.249 1.00 49.62 249 CYS A O 1
ATOM 1930 N N . GLN A 1 250 ? -4.539 -19.669 -13.275 1.00 38.75 250 GLN A N 1
ATOM 1931 C CA . GLN A 1 250 ? -3.639 -20.827 -13.417 1.00 38.75 250 GLN A CA 1
ATOM 1932 C C . GLN A 1 250 ? -2.904 -20.877 -14.778 1.00 38.75 250 GLN A C 1
ATOM 1934 O O . GLN A 1 250 ? -2.534 -21.943 -15.263 1.00 38.75 250 GLN A O 1
ATOM 1939 N N . THR A 1 251 ? -2.689 -19.744 -15.438 1.00 40.16 251 THR A N 1
ATOM 1940 C CA . THR A 1 251 ? -2.191 -19.666 -16.809 1.00 40.16 251 THR A CA 1
ATOM 1941 C C . THR A 1 251 ? -0.898 -18.866 -16.862 1.00 40.16 251 THR A C 1
ATOM 1943 O O . THR A 1 251 ? -0.947 -17.646 -16.967 1.00 40.16 251 THR A O 1
ATOM 1946 N N . ALA A 1 252 ? 0.243 -19.562 -16.823 1.00 38.50 252 ALA A N 1
ATOM 1947 C CA . ALA A 1 252 ? 1.455 -19.211 -17.577 1.00 38.50 252 ALA A CA 1
ATOM 1948 C C . ALA A 1 252 ? 2.547 -20.281 -17.384 1.00 38.50 252 ALA A C 1
ATOM 1950 O O . ALA A 1 252 ? 3.573 -20.051 -16.748 1.00 38.50 252 ALA A O 1
ATOM 1951 N N . THR A 1 253 ? 2.350 -21.465 -17.963 1.00 36.31 253 THR A N 1
ATOM 1952 C CA . THR A 1 253 ? 3.432 -22.447 -18.154 1.00 36.31 253 THR A CA 1
ATOM 1953 C C . THR A 1 253 ? 4.351 -22.105 -19.332 1.00 36.31 253 THR A C 1
ATOM 1955 O O . THR A 1 253 ? 5.315 -22.824 -19.568 1.00 36.31 253 THR A O 1
ATOM 1958 N N . GLU A 1 254 ? 4.126 -21.009 -20.061 1.00 43.00 254 GLU A N 1
ATOM 1959 C CA . GLU A 1 254 ? 4.909 -20.683 -21.257 1.00 43.00 254 GLU A CA 1
ATOM 1960 C C . GLU A 1 254 ? 5.282 -19.196 -21.277 1.00 43.00 254 GLU A C 1
ATOM 1962 O O . GLU A 1 254 ? 4.494 -18.337 -21.658 1.00 43.00 254 GLU A O 1
ATOM 1967 N N . GLY A 1 255 ? 6.500 -18.877 -20.828 1.00 40.41 255 GLY A N 1
ATOM 1968 C CA . GLY A 1 255 ? 7.043 -17.520 -20.845 1.00 40.41 255 GLY A CA 1
ATOM 1969 C C . GLY A 1 255 ? 8.532 -17.505 -21.186 1.00 40.41 255 GLY A C 1
ATOM 1970 O O . GLY A 1 255 ? 9.346 -18.050 -20.436 1.00 40.41 255 GLY A O 1
ATOM 1971 N N . ASP A 1 256 ? 8.843 -16.860 -22.312 1.00 44.31 256 ASP A N 1
ATOM 1972 C CA . ASP A 1 256 ? 10.139 -16.478 -22.901 1.00 44.31 256 ASP A CA 1
ATOM 1973 C C . ASP A 1 256 ? 11.394 -16.700 -22.029 1.00 44.31 256 ASP A C 1
ATOM 1975 O O . ASP A 1 256 ? 11.576 -16.064 -20.988 1.00 44.31 256 ASP A O 1
ATOM 1979 N N . SER A 1 257 ? 12.305 -17.577 -22.468 1.00 48.47 257 SER A N 1
ATOM 1980 C CA . SER A 1 257 ? 13.558 -17.958 -21.790 1.00 48.47 257 SER A CA 1
ATOM 1981 C C . SER A 1 257 ? 14.537 -16.807 -21.498 1.00 48.47 257 SER A C 1
ATOM 1983 O O . SER A 1 257 ? 15.530 -17.030 -20.809 1.00 48.47 257 SER A O 1
ATOM 1985 N N . SER A 1 258 ? 14.277 -15.592 -21.990 1.00 50.47 258 SER A N 1
ATOM 1986 C CA . SER A 1 258 ? 15.145 -14.417 -21.831 1.00 50.47 258 SER A CA 1
ATOM 1987 C C . SER A 1 258 ? 15.070 -13.730 -20.452 1.00 50.47 258 SER A C 1
ATOM 1989 O O . SER A 1 258 ? 16.024 -13.069 -20.036 1.00 50.47 258 SER A O 1
ATOM 1991 N N . MET A 1 259 ? 13.964 -13.884 -19.714 1.00 52.59 259 MET A N 1
ATOM 1992 C CA . MET A 1 259 ? 13.756 -13.204 -18.426 1.00 52.59 259 MET A CA 1
ATOM 1993 C C . MET A 1 259 ? 14.414 -13.953 -17.248 1.00 52.59 259 MET A C 1
ATOM 1995 O O . MET A 1 259 ? 14.247 -15.174 -17.144 1.00 52.59 259 MET A O 1
ATOM 1999 N N . PRO A 1 260 ? 15.103 -13.254 -16.316 1.00 56.06 260 PRO A N 1
ATOM 2000 C CA . PRO A 1 260 ? 15.721 -13.874 -15.144 1.00 56.06 260 PRO A CA 1
ATOM 2001 C C . PRO A 1 260 ? 14.718 -14.692 -14.324 1.00 56.06 260 PRO A C 1
ATOM 2003 O O . PRO A 1 260 ? 13.620 -14.229 -14.027 1.00 56.06 260 PRO A O 1
ATOM 2006 N N . THR A 1 261 ? 15.117 -15.889 -13.900 1.00 56.94 261 THR A N 1
ATOM 2007 C CA . THR A 1 261 ? 14.263 -16.864 -13.198 1.00 56.94 261 THR A CA 1
ATOM 2008 C C . THR A 1 261 ? 13.643 -16.362 -11.894 1.00 56.94 261 THR A C 1
ATOM 2010 O O . THR A 1 261 ? 12.581 -16.857 -11.530 1.00 56.94 261 THR A O 1
ATOM 2013 N N . TRP A 1 262 ? 14.248 -15.381 -11.214 1.00 54.47 262 TRP A N 1
ATOM 2014 C CA . TRP A 1 262 ? 13.676 -14.769 -10.004 1.00 54.47 262 TRP A CA 1
ATOM 2015 C C . TRP A 1 262 ? 12.415 -13.943 -10.299 1.00 54.47 262 TRP A C 1
ATOM 2017 O O . TRP A 1 262 ? 11.518 -13.902 -9.475 1.00 54.47 262 TRP A O 1
ATOM 2027 N N . ARG A 1 263 ? 12.279 -13.370 -11.506 1.00 58.41 263 ARG A N 1
ATOM 2028 C CA . ARG A 1 263 ? 11.054 -12.657 -11.921 1.00 58.41 263 ARG A CA 1
ATOM 2029 C C . ARG A 1 263 ? 9.888 -13.585 -12.262 1.00 58.41 263 ARG A C 1
ATOM 2031 O O . ARG A 1 263 ? 8.788 -13.108 -12.499 1.00 58.41 263 ARG A O 1
ATOM 2038 N N . LYS A 1 264 ? 10.140 -14.892 -12.374 1.00 52.50 264 LYS A N 1
ATOM 2039 C CA . LYS A 1 264 ? 9.155 -15.894 -12.813 1.00 52.50 264 LYS A CA 1
ATOM 2040 C C . LYS A 1 264 ? 8.670 -16.802 -11.686 1.00 52.50 264 LYS A C 1
ATOM 2042 O O . LYS A 1 264 ? 7.931 -17.744 -11.956 1.00 52.50 264 LYS A O 1
ATOM 2047 N N . LYS A 1 265 ? 9.164 -16.617 -10.461 1.00 53.19 265 LYS A N 1
ATOM 2048 C CA . LYS A 1 265 ? 8.967 -17.577 -9.378 1.00 53.19 265 LYS A CA 1
ATOM 2049 C C . LYS A 1 265 ? 8.397 -16.906 -8.140 1.00 53.19 265 LYS A C 1
ATOM 2051 O O . LYS A 1 265 ? 9.140 -16.353 -7.344 1.00 53.19 265 LYS A O 1
ATOM 2056 N N . ASP A 1 266 ? 7.113 -17.147 -7.911 1.00 54.09 266 ASP A N 1
ATOM 2057 C CA . ASP A 1 266 ? 6.429 -16.896 -6.638 1.00 54.09 266 ASP A CA 1
ATOM 2058 C C . ASP A 1 266 ? 6.707 -18.019 -5.612 1.00 54.09 266 ASP A C 1
ATOM 2060 O O . ASP A 1 266 ? 5.881 -18.343 -4.763 1.00 54.09 266 ASP A O 1
ATOM 2064 N N . THR A 1 267 ? 7.862 -18.695 -5.694 1.00 44.00 267 THR A N 1
ATOM 2065 C CA . THR A 1 267 ? 8.084 -19.977 -4.993 1.00 44.00 267 THR A CA 1
ATOM 2066 C C . THR A 1 267 ? 8.297 -19.852 -3.485 1.00 44.00 267 THR A C 1
ATOM 2068 O O . THR A 1 267 ? 8.218 -20.861 -2.788 1.00 44.00 267 THR A O 1
ATOM 2071 N N . ASP A 1 268 ? 8.539 -18.638 -2.984 1.00 52.16 268 ASP A N 1
ATOM 2072 C CA . ASP A 1 268 ? 8.728 -18.346 -1.553 1.00 52.16 268 ASP A CA 1
ATOM 2073 C C . ASP A 1 268 ? 7.582 -17.510 -0.961 1.00 52.16 268 ASP A C 1
ATOM 2075 O O . ASP A 1 268 ? 7.644 -17.044 0.182 1.00 52.16 268 ASP A O 1
ATOM 2079 N N . ILE A 1 269 ? 6.526 -17.311 -1.749 1.00 55.78 269 ILE A N 1
ATOM 2080 C CA . ILE A 1 269 ? 5.399 -16.464 -1.403 1.00 55.78 269 ILE A CA 1
ATOM 2081 C C . ILE A 1 269 ? 4.368 -17.292 -0.642 1.00 55.78 269 ILE A C 1
ATOM 2083 O O . ILE A 1 269 ? 3.782 -18.237 -1.163 1.00 55.78 269 ILE A O 1
ATOM 2087 N N . THR A 1 270 ? 4.113 -16.921 0.614 1.00 54.72 270 THR A N 1
ATOM 2088 C CA . THR A 1 270 ? 2.976 -17.465 1.361 1.00 54.72 270 THR A CA 1
ATOM 2089 C C . THR A 1 270 ? 1.773 -16.553 1.148 1.00 54.72 270 THR A C 1
ATOM 2091 O O . THR A 1 270 ? 1.676 -15.477 1.752 1.00 54.72 270 THR A O 1
ATOM 2094 N N . TYR A 1 271 ? 0.838 -16.980 0.296 1.00 55.31 271 TYR A N 1
ATOM 2095 C CA . TYR A 1 271 ? -0.464 -16.326 0.181 1.00 55.31 271 TYR A CA 1
ATOM 2096 C C . TYR A 1 271 ? -1.218 -16.501 1.489 1.00 55.31 271 TYR A C 1
ATOM 2098 O O . TYR A 1 271 ? -1.489 -17.616 1.928 1.00 55.31 271 TYR A O 1
ATOM 2106 N N . SER A 1 272 ? -1.552 -15.392 2.142 1.00 50.66 272 SER A N 1
ATOM 2107 C CA . SER A 1 272 ? -2.086 -15.455 3.505 1.00 50.66 272 SER A CA 1
ATOM 2108 C C . SER A 1 272 ? -3.598 -15.750 3.543 1.00 50.66 272 SER A C 1
ATOM 2110 O O . SER A 1 272 ? -4.188 -15.739 4.616 1.00 50.66 272 SER A O 1
ATOM 2112 N N . GLY A 1 273 ? -4.216 -16.016 2.381 1.00 43.53 273 GLY A N 1
ATOM 2113 C CA . GLY A 1 273 ? -5.654 -16.262 2.197 1.00 43.53 273 GLY A CA 1
ATOM 2114 C C . GLY A 1 273 ? -6.050 -17.705 1.849 1.00 43.53 273 GLY A C 1
ATOM 2115 O O . GLY A 1 273 ? -7.199 -17.929 1.490 1.00 43.53 273 GLY A O 1
ATOM 2116 N N . GLY A 1 274 ? -5.134 -18.676 1.925 1.00 36.91 274 GLY A N 1
ATOM 2117 C CA . GLY A 1 274 ? -5.440 -20.089 1.666 1.00 36.91 274 GLY A CA 1
ATOM 2118 C C . GLY A 1 274 ? -6.105 -20.779 2.860 1.00 36.91 274 GLY A C 1
ATOM 2119 O O . GLY A 1 274 ? -5.443 -21.522 3.576 1.00 36.91 274 GLY A O 1
ATOM 2120 N N . GLY A 1 275 ? -7.389 -20.507 3.091 1.00 35.28 275 GLY A N 1
ATOM 2121 C CA . GLY A 1 275 ? -8.282 -21.415 3.816 1.00 35.28 275 GLY A CA 1
ATOM 2122 C C . GLY A 1 275 ? -9.064 -22.242 2.798 1.00 35.28 275 GLY A C 1
ATOM 2123 O O . GLY A 1 275 ? -9.408 -21.710 1.744 1.00 35.28 275 GLY A O 1
ATOM 2124 N N . GLU A 1 276 ? -9.281 -23.528 3.077 1.00 30.61 276 GLU A N 1
ATOM 2125 C CA . GLU A 1 276 ? -10.142 -24.401 2.267 1.00 30.61 276 GLU A CA 1
ATOM 2126 C C . GLU A 1 276 ? -11.483 -23.701 1.984 1.00 30.61 276 GLU A C 1
ATOM 2128 O O . GLU A 1 276 ? -12.111 -23.177 2.907 1.00 30.61 276 GLU A O 1
ATOM 2133 N N . VAL A 1 277 ? -11.857 -23.645 0.700 1.00 32.72 277 VAL A N 1
ATOM 2134 C CA . VAL A 1 277 ? -13.200 -23.255 0.239 1.00 32.72 277 VAL A CA 1
ATOM 2135 C C . VAL A 1 277 ? -14.177 -24.372 0.572 1.00 32.72 277 VAL A C 1
ATOM 2137 O O . VAL A 1 277 ? -13.815 -25.539 0.293 1.00 32.72 277 VAL A O 1
#